Protein AF-A0A3A8HQJ5-F1 (afdb_monomer)

Secondary structure (DSSP, 8-state):
--PPPP--------HHHHHHHHHHHHHHHHHHHHHHHHHHHHHHHHHHHHHHS-TT-SEEEE-----HHHHHHHHHHHHHH-HHHHHHHHHHHT--TT--HHHHHHHHHHHHHHHHHHHTTSHHHHHHHHHHHHHHHHHHHTT-EEEEESB--SHHHHHHHHTT----HHHHB-TT--TTSEEE-SSTT-S-SSS-EESS--HHHHHHHHHHHHHH-TT--HHHHHHHHHHHTEETTTTEE----HHHHHHHHHHHHHHHHHHHHHTT--

Sequence (270 aa):
SEAPRERTATDGKSPNAAKEAAESRAKLRVALLNRLHRGLSEVVMKLTNFLANPGRAGVVTLPIVLSESSVAYEWWKSANAVPEDRQYLAMALGESPVVDDATMLQALRAEVREAFKEFQRTPPGIEVRKQYDEVLQKYDAARIQPVISGHDSGPLVEECARLGLTCERDFTRSLLMSPWMLAISQSPDEGSATQVMVAGLTLAQLGSLVGHLRRLNPMLSNAQVRSLLLRASTDMKLALRKALGQQEVEQVQELARQLLRLRAVEHLVV

Solvent-accessible surface area (backbone atoms only — not comparable to full-atom values): 14675 Å² total; per-residue (Å²): 140,85,79,85,79,82,79,79,83,74,86,76,78,52,73,64,59,58,50,53,28,51,53,37,28,50,51,50,45,52,52,48,39,52,49,52,46,50,55,52,48,51,51,39,50,54,55,51,58,42,66,75,66,54,80,91,52,49,46,45,73,42,93,70,58,53,20,49,38,63,55,46,35,61,57,51,55,47,30,76,73,33,73,67,48,30,36,52,49,22,35,27,67,71,46,57,75,82,58,54,69,53,62,50,50,51,48,48,51,53,54,45,49,52,33,55,62,46,31,67,72,34,70,71,35,43,52,52,49,50,53,38,53,55,50,44,50,51,31,48,75,67,46,27,37,45,30,29,46,37,51,58,84,52,72,46,59,57,47,30,56,75,58,75,42,87,83,55,70,72,40,26,32,25,71,76,70,47,63,76,37,40,25,26,31,96,45,34,82,46,60,47,98,59,36,39,38,41,12,70,44,53,61,66,54,50,39,49,48,56,43,49,40,40,72,63,20,74,83,64,48,52,70,54,52,48,50,50,52,48,51,52,26,32,40,81,88,76,75,40,56,34,54,38,49,72,67,40,52,51,49,49,49,50,52,38,41,52,54,43,53,52,54,54,48,58,68,71,78,111

pLDDT: mean 88.82, std 12.86, range [35.28, 98.0]

Foldseek 3Di:
DDDDDDDDPDDDPDPVLVVVLQVLLVVVLVVLLVVLLVLLLVVLVVLVVCLVPVDPALEDEDADFDFLLVSLCVLLVVLVVDLVSVQSQCSNLVHDSPDDPLVSSVSSSVSSVVSVVVSCVDPSSVVSVVSLVVSLVSCLVVNYAYEYAQFDPDDSVVVCVVSVHDDDRRRGGGPSQFLSHEHEDCDQQDDDPSRHYAYPDDSVRLRVLSVLLCVLAVPDGSNNVSVLRNVLQADPVVRGGHHDDPVSSVVSSVVSNVVRVVVVVVVVVD

Organism: NCBI:txid2316733

Radius of gyration: 24.83 Å; Cα contacts (8 Å, |Δi|>4): 354; chains: 1; bounding box: 54×30×108 Å

Structure (mmCIF, N/CA/C/O backbone):
data_AF-A0A3A8HQJ5-F1
#
_entry.id   AF-A0A3A8HQJ5-F1
#
loop_
_atom_site.group_PDB
_atom_site.id
_atom_site.type_symbol
_atom_site.label_atom_id
_atom_site.label_alt_id
_atom_site.label_comp_id
_atom_site.label_asym_id
_atom_site.label_entity_id
_atom_site.label_seq_id
_atom_site.pdbx_PDB_ins_code
_atom_site.Cartn_x
_atom_site.Cartn_y
_atom_site.Cartn_z
_atom_site.occupancy
_atom_site.B_iso_or_equiv
_atom_site.auth_seq_id
_atom_site.auth_comp_id
_atom_site.auth_asym_id
_atom_site.auth_atom_id
_atom_site.pdbx_PDB_model_num
ATOM 1 N N . SER A 1 1 ? 20.554 -17.182 -70.988 1.00 46.34 1 SER A N 1
ATOM 2 C CA . SER A 1 1 ? 20.558 -17.625 -69.587 1.00 46.34 1 SER A CA 1
ATOM 3 C C . SER A 1 1 ? 21.407 -16.676 -68.783 1.00 46.34 1 SER A C 1
ATOM 5 O O . SER A 1 1 ? 22.588 -16.631 -69.066 1.00 46.34 1 SER A O 1
ATOM 7 N N . GLU A 1 2 ? 20.802 -15.901 -67.882 1.00 36.38 2 GLU A N 1
ATOM 8 C CA . GLU A 1 2 ? 21.361 -15.466 -66.586 1.00 36.38 2 GLU A CA 1
ATOM 9 C C . GLU A 1 2 ? 20.407 -14.433 -65.975 1.00 36.38 2 GLU A C 1
ATOM 11 O O . GLU A 1 2 ? 20.312 -13.296 -66.425 1.00 36.38 2 GLU A O 1
ATOM 16 N N . ALA A 1 3 ? 19.640 -14.873 -64.977 1.00 35.28 3 ALA A N 1
ATOM 17 C CA . ALA A 1 3 ? 18.886 -13.997 -64.092 1.00 35.28 3 ALA A CA 1
ATOM 18 C C . ALA A 1 3 ? 19.790 -13.643 -62.897 1.00 35.28 3 ALA A C 1
ATOM 20 O O . ALA A 1 3 ? 20.397 -14.558 -62.325 1.00 35.28 3 ALA A O 1
ATOM 21 N N . PRO A 1 4 ? 19.890 -12.370 -62.476 1.00 45.53 4 PRO A N 1
ATOM 22 C CA . PRO A 1 4 ? 20.575 -12.037 -61.243 1.00 45.53 4 PRO A CA 1
ATOM 23 C C . PRO A 1 4 ? 19.692 -12.457 -60.066 1.00 45.53 4 PRO A C 1
ATOM 25 O O . PRO A 1 4 ? 18.564 -11.999 -59.912 1.00 45.53 4 PRO A O 1
ATOM 28 N N . ARG A 1 5 ? 20.229 -13.369 -59.253 1.00 40.41 5 ARG A N 1
ATOM 29 C CA . ARG A 1 5 ? 19.648 -13.828 -57.990 1.00 40.41 5 ARG A CA 1
ATOM 30 C C . ARG A 1 5 ? 19.392 -12.643 -57.058 1.00 40.41 5 ARG A C 1
ATOM 32 O O . ARG A 1 5 ? 20.332 -11.963 -56.647 1.00 40.41 5 ARG A O 1
ATOM 39 N N . GLU A 1 6 ? 18.134 -12.472 -56.674 1.00 41.47 6 GLU A N 1
ATOM 40 C CA . GLU A 1 6 ? 17.727 -11.713 -55.496 1.00 41.47 6 GLU A CA 1
ATOM 41 C C . GLU A 1 6 ? 18.465 -12.256 -54.264 1.00 41.47 6 GLU A C 1
ATOM 43 O O . GLU A 1 6 ? 18.326 -13.420 -53.883 1.00 41.47 6 GLU A O 1
ATOM 48 N N . ARG A 1 7 ? 19.292 -11.412 -53.641 1.00 40.22 7 ARG A N 1
ATOM 49 C CA . ARG A 1 7 ? 19.773 -11.638 -52.278 1.00 40.22 7 ARG A CA 1
ATOM 50 C C . ARG A 1 7 ? 18.695 -11.129 -51.331 1.00 40.22 7 ARG A C 1
ATOM 52 O O . ARG A 1 7 ? 18.632 -9.938 -51.046 1.00 40.22 7 ARG A O 1
ATOM 59 N N . THR A 1 8 ? 17.865 -12.035 -50.833 1.00 38.84 8 THR A N 1
ATOM 60 C CA . THR A 1 8 ? 17.060 -11.804 -49.633 1.00 38.84 8 THR A CA 1
ATOM 61 C C . THR A 1 8 ? 18.003 -11.587 -48.451 1.00 38.84 8 THR A C 1
ATOM 63 O O . THR A 1 8 ? 18.647 -12.526 -47.980 1.00 38.84 8 THR A O 1
ATOM 66 N N . ALA A 1 9 ? 18.117 -10.340 -47.997 1.00 39.72 9 ALA A N 1
ATOM 67 C CA . ALA A 1 9 ? 18.718 -10.001 -46.717 1.00 39.72 9 ALA A CA 1
ATOM 68 C C . ALA A 1 9 ? 17.776 -10.488 -45.609 1.00 39.72 9 ALA A C 1
ATOM 70 O O . ALA A 1 9 ? 16.822 -9.812 -45.241 1.00 39.72 9 ALA A O 1
ATOM 71 N N . THR A 1 10 ? 18.002 -11.704 -45.123 1.00 41.31 10 THR A N 1
ATOM 72 C CA . THR A 1 10 ? 17.410 -12.168 -43.870 1.00 41.31 10 THR A CA 1
ATOM 73 C C . THR A 1 10 ? 18.107 -11.458 -42.715 1.00 41.31 10 THR A C 1
ATOM 75 O O . THR A 1 10 ? 19.324 -11.586 -42.565 1.00 41.31 10 THR A O 1
ATOM 78 N N . ASP A 1 11 ? 17.324 -10.723 -41.927 1.00 45.12 11 ASP A N 1
ATOM 79 C CA . ASP A 1 11 ? 17.690 -10.058 -40.677 1.00 45.12 11 ASP A CA 1
ATOM 80 C C . ASP A 1 11 ? 18.525 -10.957 -39.755 1.00 45.12 11 ASP A C 1
ATOM 82 O O . ASP A 1 11 ? 18.021 -11.802 -39.014 1.00 45.12 11 ASP A O 1
ATOM 86 N N . GLY A 1 12 ? 19.840 -10.757 -39.786 1.00 42.69 12 GLY A N 1
ATOM 87 C CA . GLY A 1 12 ? 20.785 -11.389 -38.878 1.00 42.69 12 GLY A CA 1
ATOM 88 C C . GLY A 1 12 ? 20.894 -10.609 -37.573 1.00 42.69 12 GLY A C 1
ATOM 89 O O . GLY A 1 12 ? 21.877 -9.901 -37.365 1.00 42.69 12 GLY A O 1
ATOM 90 N N . LYS A 1 13 ? 19.933 -10.758 -36.651 1.00 49.16 13 LYS A N 1
ATOM 91 C CA . LYS A 1 13 ? 20.219 -10.468 -35.236 1.00 49.16 13 LYS A CA 1
ATOM 92 C C . LYS A 1 13 ? 21.215 -11.522 -34.746 1.00 49.16 13 LYS A C 1
ATOM 94 O O . LYS A 1 13 ? 20.869 -12.689 -34.594 1.00 49.16 13 LYS A O 1
ATOM 99 N N . SER A 1 14 ? 22.471 -11.112 -34.564 1.00 56.84 14 SER A N 1
ATOM 100 C CA . SER A 1 14 ? 23.560 -11.973 -34.091 1.00 56.84 14 SER A CA 1
ATOM 101 C C . SER A 1 14 ? 23.161 -12.722 -32.804 1.00 56.84 14 SER A C 1
ATOM 103 O O . SER A 1 14 ? 22.649 -12.084 -31.878 1.00 56.84 14 SER A O 1
ATOM 105 N N . PRO A 1 15 ? 23.437 -14.037 -32.682 1.00 63.66 15 PRO A N 1
ATOM 106 C CA . PRO A 1 15 ? 23.171 -14.812 -31.464 1.00 63.66 15 PRO A CA 1
ATOM 107 C C . PRO A 1 15 ? 23.874 -14.241 -30.219 1.00 63.66 15 PRO A C 1
ATOM 109 O O . PRO A 1 15 ? 23.443 -14.503 -29.097 1.00 63.66 15 PRO A O 1
ATOM 112 N N . ASN A 1 16 ? 24.910 -13.414 -30.403 1.00 74.31 16 ASN A N 1
ATOM 113 C CA . ASN A 1 16 ? 25.604 -12.741 -29.311 1.00 74.31 16 ASN A CA 1
ATOM 114 C C . ASN A 1 16 ? 24.763 -11.612 -28.683 1.00 74.31 16 ASN A C 1
ATOM 116 O O . ASN A 1 16 ? 24.693 -11.510 -27.465 1.00 74.31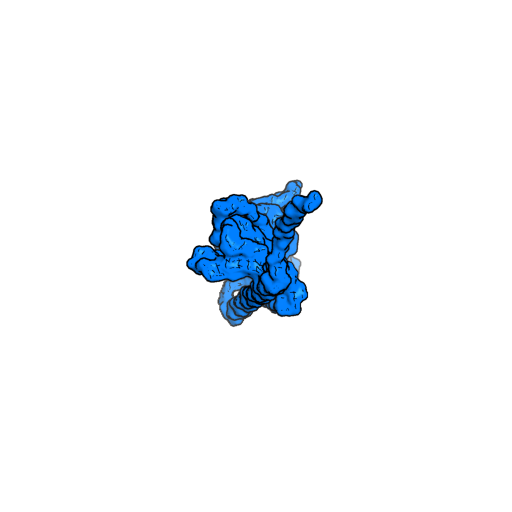 16 ASN A O 1
ATOM 120 N N . ALA A 1 17 ? 24.034 -10.838 -29.495 1.00 74.06 17 ALA A N 1
ATOM 121 C CA . ALA A 1 17 ? 23.182 -9.747 -2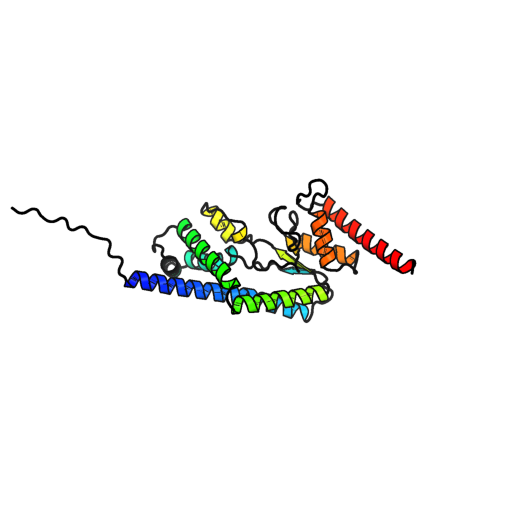9.008 1.00 74.06 17 ALA A CA 1
ATOM 122 C C . ALA A 1 17 ? 21.963 -10.269 -28.226 1.00 74.06 17 ALA A C 1
ATOM 124 O O . ALA A 1 17 ? 21.562 -9.694 -27.217 1.00 74.06 17 ALA A O 1
ATOM 125 N N . ALA A 1 18 ? 21.391 -11.399 -28.658 1.00 78.94 18 ALA A N 1
ATOM 126 C CA . ALA A 1 18 ? 20.305 -12.056 -27.929 1.00 78.94 18 ALA A CA 1
ATOM 127 C C . ALA A 1 18 ? 20.766 -12.569 -26.553 1.00 78.94 18 ALA A C 1
ATOM 129 O O . ALA A 1 18 ? 20.036 -12.456 -25.567 1.00 78.94 18 ALA A O 1
ATOM 130 N N . LYS A 1 19 ? 21.994 -13.096 -26.476 1.00 83.06 19 LYS A N 1
ATOM 131 C CA . LYS A 1 19 ? 22.605 -13.546 -25.223 1.00 83.06 19 LYS A CA 1
ATOM 132 C C . LYS A 1 19 ? 22.897 -12.375 -24.279 1.00 83.06 19 LYS A C 1
ATOM 134 O O . LYS A 1 19 ? 22.534 -12.441 -23.110 1.00 83.06 19 LYS A O 1
ATOM 139 N N . GLU A 1 20 ? 23.472 -11.288 -24.787 1.00 83.81 20 GLU A N 1
ATOM 140 C CA . GLU A 1 20 ? 23.757 -10.071 -24.011 1.00 83.81 20 GLU A CA 1
ATOM 141 C C . GLU A 1 20 ? 22.481 -9.419 -23.453 1.00 83.81 20 GLU A C 1
ATOM 143 O O . GLU A 1 20 ? 22.450 -9.001 -22.291 1.00 83.81 20 GLU A O 1
ATOM 148 N N . ALA A 1 21 ? 21.396 -9.391 -24.234 1.00 82.62 21 ALA A N 1
ATOM 149 C CA . ALA A 1 21 ? 20.093 -8.912 -23.774 1.00 82.62 21 ALA A CA 1
ATOM 150 C C . ALA A 1 21 ? 19.516 -9.809 -22.666 1.00 82.62 21 ALA A C 1
ATOM 152 O O . ALA A 1 21 ? 19.038 -9.308 -21.648 1.00 82.62 21 ALA A O 1
ATOM 153 N N . ALA A 1 22 ? 19.613 -11.135 -22.813 1.00 87.56 22 ALA A N 1
ATOM 154 C CA . ALA A 1 22 ? 19.167 -12.080 -21.790 1.00 87.56 22 ALA A CA 1
ATOM 155 C C . ALA A 1 22 ? 19.967 -11.945 -20.481 1.00 87.56 22 ALA A C 1
ATOM 157 O O . ALA A 1 22 ? 19.385 -11.938 -19.396 1.00 87.56 22 ALA A O 1
ATOM 158 N N . GLU A 1 23 ? 21.288 -11.780 -20.569 1.00 89.94 23 GLU A N 1
ATOM 159 C CA . GLU A 1 23 ? 22.147 -11.530 -19.407 1.00 89.94 23 GLU A CA 1
ATOM 160 C C . GLU A 1 23 ? 21.817 -10.192 -18.731 1.00 89.94 23 GLU A C 1
ATOM 162 O O . GLU A 1 23 ? 21.759 -10.110 -17.502 1.00 89.94 23 GLU A O 1
ATOM 167 N N . SER A 1 24 ? 21.553 -9.147 -19.516 1.00 90.25 24 SER A N 1
ATOM 168 C CA . SER A 1 24 ? 21.160 -7.826 -19.005 1.00 90.25 24 SER A CA 1
ATOM 169 C C . SER A 1 24 ? 19.802 -7.868 -18.309 1.00 90.25 24 SER A C 1
ATOM 171 O O . SER A 1 24 ? 19.654 -7.329 -17.210 1.00 90.25 24 SER A O 1
ATOM 173 N N . ARG A 1 25 ? 18.836 -8.597 -18.878 1.00 91.88 25 ARG A N 1
ATOM 174 C CA . ARG A 1 25 ? 17.537 -8.845 -18.245 1.00 91.88 25 ARG A CA 1
ATOM 175 C C . ARG A 1 25 ? 17.683 -9.610 -16.935 1.00 91.88 25 ARG A C 1
ATOM 177 O O . ARG A 1 25 ? 17.080 -9.231 -15.937 1.00 91.88 25 ARG A O 1
ATOM 184 N N . ALA A 1 26 ? 18.528 -10.641 -16.900 1.00 93.75 26 ALA A N 1
ATOM 185 C CA . ALA A 1 26 ? 18.799 -11.395 -15.678 1.00 93.75 26 ALA A CA 1
ATOM 186 C C . ALA A 1 26 ? 19.424 -10.509 -14.584 1.00 93.75 26 ALA A C 1
ATOM 188 O O . ALA A 1 26 ? 19.025 -10.587 -13.422 1.00 93.75 26 ALA A O 1
ATOM 189 N N . LYS A 1 27 ? 20.352 -9.612 -14.944 1.00 94.88 27 LYS A N 1
ATOM 190 C CA . LYS A 1 27 ? 20.923 -8.626 -14.009 1.00 94.88 27 LYS A CA 1
ATOM 191 C C . LYS A 1 27 ? 19.862 -7.663 -13.478 1.00 94.88 27 LYS A C 1
ATOM 193 O O . LYS A 1 27 ? 19.819 -7.425 -12.270 1.00 94.88 27 LYS A O 1
ATOM 198 N N . LEU A 1 28 ? 18.991 -7.142 -14.348 1.00 95.50 28 LEU A N 1
ATOM 199 C CA . LEU A 1 28 ? 17.862 -6.300 -13.946 1.00 95.50 28 LEU A CA 1
ATOM 200 C C . LEU A 1 28 ? 16.932 -7.052 -12.986 1.00 95.50 28 LEU A C 1
ATOM 202 O O . LEU A 1 28 ? 16.604 -6.529 -11.921 1.00 95.50 28 LEU A O 1
ATOM 206 N N . ARG A 1 29 ? 16.585 -8.303 -13.302 1.00 96.06 29 ARG A N 1
ATOM 207 C CA . ARG A 1 29 ? 15.754 -9.153 -12.445 1.00 96.06 29 ARG A CA 1
ATOM 208 C C . ARG A 1 29 ? 16.362 -9.334 -11.058 1.00 96.06 29 ARG A C 1
ATOM 210 O O . ARG A 1 29 ? 15.690 -9.096 -10.058 1.00 96.06 29 ARG A O 1
ATOM 217 N N . VAL A 1 30 ? 17.644 -9.690 -10.978 1.00 96.50 30 VAL A N 1
ATOM 218 C CA . VAL A 1 30 ? 18.357 -9.836 -9.699 1.00 96.50 30 VAL A CA 1
ATOM 219 C C . VAL A 1 30 ? 18.379 -8.515 -8.922 1.00 96.50 30 VAL A C 1
ATOM 221 O O . VAL A 1 30 ? 18.154 -8.510 -7.710 1.00 96.50 30 VAL A O 1
ATOM 224 N N . ALA A 1 31 ? 18.599 -7.382 -9.594 1.00 97.00 31 ALA A N 1
ATOM 225 C CA . ALA A 1 31 ? 18.572 -6.066 -8.957 1.00 97.00 31 ALA A CA 1
ATOM 226 C C . ALA A 1 31 ? 17.188 -5.728 -8.372 1.00 97.00 31 ALA A C 1
ATOM 228 O O . ALA A 1 31 ? 17.109 -5.246 -7.238 1.00 97.00 31 ALA A O 1
ATOM 229 N N . LEU A 1 32 ? 16.110 -6.035 -9.101 1.00 97.50 32 LEU A N 1
ATOM 230 C CA . LEU A 1 32 ? 14.728 -5.867 -8.646 1.00 97.50 32 LEU A CA 1
ATOM 231 C C . LEU A 1 32 ? 14.436 -6.728 -7.410 1.00 97.50 32 LEU A C 1
ATOM 233 O O . LEU A 1 32 ? 13.973 -6.207 -6.395 1.00 97.50 32 LEU A O 1
ATOM 237 N N . LEU A 1 33 ? 14.784 -8.018 -7.442 1.00 97.69 33 LEU A N 1
ATOM 238 C CA . LEU A 1 33 ? 14.607 -8.927 -6.301 1.00 97.69 33 LEU A CA 1
ATOM 239 C C . LEU A 1 33 ? 15.384 -8.452 -5.064 1.00 97.69 33 LEU A C 1
ATOM 241 O O . LEU A 1 33 ? 14.840 -8.404 -3.959 1.00 97.69 33 LEU A O 1
ATOM 245 N N . ASN A 1 34 ? 16.635 -8.023 -5.246 1.00 97.19 34 ASN A N 1
ATOM 246 C CA . ASN A 1 34 ? 17.454 -7.478 -4.164 1.00 97.19 34 ASN A CA 1
ATOM 247 C C . ASN A 1 34 ? 16.886 -6.168 -3.606 1.00 97.19 34 ASN A C 1
ATOM 249 O O . ASN A 1 34 ? 16.987 -5.904 -2.406 1.00 97.19 34 ASN A O 1
ATOM 253 N N . ARG A 1 35 ? 16.294 -5.316 -4.450 1.00 96.56 35 ARG A N 1
ATOM 254 C CA . ARG A 1 35 ? 15.628 -4.085 -4.007 1.00 96.56 35 ARG A CA 1
ATOM 255 C C . ARG A 1 35 ? 14.364 -4.378 -3.202 1.00 96.56 35 ARG A C 1
ATOM 257 O O . ARG A 1 35 ? 14.147 -3.702 -2.194 1.00 96.56 35 ARG A O 1
ATOM 264 N N . LEU A 1 36 ? 13.576 -5.374 -3.608 1.00 96.88 36 LEU A N 1
ATOM 265 C CA . LEU A 1 36 ? 12.394 -5.836 -2.874 1.00 96.88 36 LEU A CA 1
ATOM 266 C C . LEU A 1 36 ? 12.768 -6.408 -1.511 1.00 96.88 36 LEU A C 1
ATOM 268 O O . LEU A 1 36 ? 12.196 -5.996 -0.501 1.00 96.88 36 LEU A O 1
ATOM 272 N N . HIS A 1 37 ? 13.779 -7.282 -1.474 1.00 97.19 37 HIS A N 1
ATOM 273 C CA . HIS A 1 37 ? 14.297 -7.835 -0.228 1.00 97.19 37 HIS A CA 1
ATOM 274 C C . HIS A 1 37 ? 14.754 -6.724 0.723 1.00 97.19 37 HIS A C 1
ATOM 276 O O . HIS A 1 37 ? 14.264 -6.646 1.845 1.00 97.19 37 HIS A O 1
ATOM 282 N N . ARG A 1 38 ? 15.619 -5.810 0.258 1.00 96.31 38 ARG A N 1
ATOM 283 C CA . ARG A 1 38 ? 16.078 -4.667 1.066 1.00 96.31 38 ARG A CA 1
ATOM 284 C C . ARG A 1 38 ? 14.920 -3.796 1.544 1.00 96.31 38 ARG A C 1
ATOM 286 O O . ARG A 1 38 ? 14.859 -3.477 2.724 1.00 96.31 38 ARG A O 1
ATOM 293 N N . GLY A 1 39 ? 13.977 -3.470 0.659 1.00 94.94 39 GLY A N 1
ATOM 294 C CA . GLY A 1 39 ? 12.819 -2.643 0.995 1.00 94.94 39 GLY A CA 1
ATOM 295 C C . GLY A 1 39 ? 11.968 -3.240 2.111 1.00 94.94 39 GLY A C 1
ATOM 296 O O . GLY A 1 39 ? 11.620 -2.540 3.059 1.00 94.94 39 GLY A O 1
ATOM 297 N N . LEU A 1 40 ? 11.666 -4.537 2.036 1.00 96.00 40 LEU A N 1
ATOM 298 C CA . LEU A 1 40 ? 10.889 -5.207 3.075 1.00 96.00 40 LEU A CA 1
ATOM 299 C C . LEU A 1 40 ? 11.703 -5.382 4.369 1.00 96.00 40 LEU A C 1
ATOM 301 O O . LEU A 1 40 ? 11.183 -5.087 5.443 1.00 96.00 40 LEU A O 1
ATOM 305 N N . SER A 1 41 ? 12.986 -5.747 4.282 1.00 96.88 41 SER A N 1
ATOM 306 C CA . SER A 1 41 ? 13.890 -5.852 5.439 1.00 96.88 41 SER A CA 1
ATOM 307 C C . SER A 1 41 ? 14.043 -4.522 6.186 1.00 96.88 41 SER A C 1
ATOM 309 O O . SER A 1 41 ? 14.024 -4.489 7.416 1.00 96.88 41 SER A O 1
ATOM 311 N N . GLU A 1 42 ? 14.130 -3.399 5.472 1.00 95.69 42 GLU A N 1
ATOM 312 C CA . GLU A 1 42 ? 14.164 -2.065 6.079 1.00 95.69 42 GLU A CA 1
ATOM 313 C C . GLU A 1 42 ? 12.873 -1.743 6.838 1.00 95.69 42 GLU A C 1
ATOM 315 O O . GLU A 1 42 ? 12.923 -1.156 7.922 1.00 95.69 42 GLU A O 1
ATOM 320 N N . VAL A 1 43 ? 11.713 -2.128 6.297 1.00 95.38 43 VAL A N 1
ATOM 321 C CA . VAL A 1 43 ? 10.427 -1.967 6.990 1.00 95.38 43 VAL A CA 1
ATOM 322 C C . VAL A 1 43 ? 10.385 -2.841 8.245 1.00 95.38 43 VAL A C 1
ATOM 324 O O . VAL A 1 43 ? 10.025 -2.336 9.308 1.00 95.38 43 VAL A O 1
ATOM 327 N N . VAL A 1 44 ? 10.808 -4.107 8.161 1.00 96.31 44 VAL A N 1
ATOM 328 C CA . VAL A 1 44 ? 10.922 -5.018 9.318 1.00 96.31 44 VAL A CA 1
ATOM 329 C C . VAL A 1 44 ? 11.792 -4.400 10.410 1.00 96.31 44 VAL A C 1
ATOM 331 O O . VAL A 1 44 ? 11.379 -4.336 11.570 1.00 96.31 44 VAL A O 1
ATOM 334 N N . MET A 1 45 ? 12.967 -3.887 10.044 1.00 96.12 45 MET A N 1
ATOM 335 C CA . MET A 1 45 ? 13.890 -3.240 10.973 1.00 96.12 45 MET A CA 1
ATOM 336 C C . MET A 1 45 ? 13.258 -2.004 11.626 1.00 96.12 45 MET A C 1
ATOM 338 O O . MET A 1 45 ? 13.268 -1.886 12.849 1.00 96.12 45 MET A O 1
ATOM 342 N N . LYS A 1 46 ? 12.659 -1.098 10.840 1.00 94.25 46 LYS A N 1
ATOM 343 C CA . LYS A 1 46 ? 12.000 0.114 11.364 1.00 94.25 46 LYS A CA 1
ATOM 344 C C . LYS A 1 46 ? 10.869 -0.230 12.334 1.00 94.25 46 LYS A C 1
ATOM 346 O O . LYS A 1 46 ? 10.776 0.373 13.402 1.00 94.25 46 LYS A O 1
ATOM 351 N N . LEU A 1 47 ? 10.042 -1.216 11.990 1.00 94.75 47 LEU A N 1
ATOM 352 C CA . LEU A 1 47 ? 8.943 -1.668 12.839 1.00 94.75 47 LEU A CA 1
ATOM 353 C C . LEU A 1 47 ? 9.436 -2.325 14.128 1.00 94.75 47 LEU A C 1
ATOM 355 O O . LEU A 1 47 ? 8.865 -2.074 15.189 1.00 94.75 47 LEU A O 1
ATOM 359 N N . THR A 1 48 ? 10.500 -3.122 14.049 1.00 95.94 48 THR A N 1
ATOM 360 C CA . THR A 1 48 ? 11.132 -3.755 15.214 1.00 95.94 48 THR A CA 1
ATOM 361 C C . THR A 1 48 ? 11.731 -2.708 16.149 1.00 95.94 48 THR A C 1
ATOM 363 O O . THR A 1 48 ? 11.481 -2.741 17.352 1.00 95.94 48 THR A O 1
ATOM 366 N N . ASN A 1 49 ? 12.452 -1.729 15.601 1.00 94.19 49 ASN A N 1
ATOM 367 C CA . ASN A 1 49 ? 13.068 -0.654 16.379 1.00 94.19 49 ASN A CA 1
ATOM 368 C C . ASN A 1 49 ? 12.021 0.214 17.084 1.00 94.19 49 ASN A C 1
ATOM 370 O O . ASN A 1 49 ? 12.213 0.588 18.238 1.00 94.19 49 ASN A O 1
ATOM 374 N N . PHE A 1 50 ? 10.891 0.498 16.429 1.00 93.31 50 PHE A N 1
ATOM 375 C CA . PHE A 1 50 ? 9.782 1.203 17.073 1.00 93.31 50 PHE A CA 1
ATOM 376 C C . PHE A 1 50 ? 9.211 0.413 18.262 1.00 93.31 50 PHE A C 1
ATOM 378 O O . PHE A 1 50 ? 8.957 0.996 19.314 1.00 93.31 50 PHE A O 1
ATOM 385 N N . LEU A 1 51 ? 9.056 -0.912 18.140 1.00 92.50 51 LEU A N 1
ATOM 386 C CA . LEU A 1 51 ? 8.559 -1.754 19.239 1.00 92.50 51 LEU A CA 1
ATOM 387 C C . LEU A 1 51 ? 9.501 -1.825 20.441 1.00 92.50 51 LEU A C 1
ATOM 389 O O . LEU A 1 51 ? 9.038 -2.148 21.532 1.00 92.50 51 LEU A O 1
ATOM 393 N N . ALA A 1 52 ? 10.790 -1.527 20.272 1.00 91.56 52 ALA A N 1
ATOM 394 C CA . ALA A 1 52 ? 11.707 -1.450 21.404 1.00 91.56 52 ALA A CA 1
ATOM 395 C C . ALA A 1 52 ? 11.336 -0.297 22.354 1.00 91.56 52 ALA A C 1
ATOM 397 O O . ALA A 1 52 ? 11.537 -0.419 23.557 1.00 91.56 52 ALA A O 1
ATOM 398 N N . ASN A 1 53 ? 10.770 0.799 21.829 1.00 89.06 53 ASN A N 1
ATOM 399 C CA . ASN A 1 53 ? 10.368 1.975 22.607 1.00 89.06 53 ASN A CA 1
ATOM 400 C C . ASN A 1 53 ? 9.093 2.634 22.033 1.00 89.06 53 ASN A C 1
ATOM 402 O O . ASN A 1 53 ? 9.155 3.746 21.504 1.00 89.06 53 ASN A O 1
ATOM 406 N N . PRO A 1 54 ? 7.913 1.997 22.156 1.00 85.19 54 PRO A N 1
ATOM 407 C CA . PRO A 1 54 ? 6.682 2.477 21.523 1.00 85.19 54 PRO A CA 1
ATOM 408 C C . PRO A 1 54 ? 6.020 3.650 22.272 1.00 85.19 54 PRO A C 1
ATOM 410 O O . PRO A 1 54 ? 5.044 4.235 21.796 1.00 85.19 54 PRO A O 1
ATOM 413 N N . GLY A 1 55 ? 6.502 3.988 23.473 1.00 84.94 55 GLY A N 1
ATOM 414 C CA . GLY A 1 55 ? 5.872 4.979 24.344 1.00 84.94 55 GLY A CA 1
ATOM 415 C C . GLY A 1 55 ? 4.430 4.593 24.700 1.00 84.94 55 GLY A C 1
ATOM 416 O O . GLY A 1 55 ? 4.145 3.446 25.030 1.00 84.94 55 GLY A O 1
ATOM 417 N N . ARG A 1 56 ? 3.502 5.558 24.631 1.00 79.88 56 ARG A N 1
ATOM 418 C CA . ARG A 1 56 ? 2.053 5.340 24.836 1.00 79.88 56 ARG A CA 1
ATOM 419 C C . ARG A 1 56 ? 1.275 5.235 23.516 1.00 79.88 56 ARG A C 1
ATOM 421 O O . ARG A 1 56 ? 0.089 5.563 23.467 1.00 79.88 56 ARG A O 1
ATOM 428 N N . ALA A 1 57 ? 1.937 4.849 22.426 1.00 80.00 57 ALA A N 1
ATOM 429 C CA . ALA A 1 57 ? 1.308 4.803 21.113 1.00 80.00 57 ALA A CA 1
ATOM 430 C C . ALA A 1 57 ? 0.299 3.649 21.022 1.00 80.00 57 ALA A C 1
ATOM 432 O O . ALA A 1 57 ? 0.667 2.487 21.099 1.00 80.00 57 ALA A O 1
ATOM 433 N N . GLY A 1 58 ? -0.982 3.961 20.806 1.00 86.38 58 GLY A N 1
ATOM 434 C CA . GLY A 1 58 ? -1.993 2.965 20.417 1.00 86.38 58 GLY A CA 1
ATOM 435 C C . GLY A 1 58 ? -2.098 2.771 18.898 1.00 86.38 58 GLY A C 1
ATOM 436 O O . GLY A 1 58 ? -2.776 1.871 18.403 1.00 86.38 58 GLY A O 1
ATOM 437 N N . VAL A 1 59 ? -1.449 3.632 18.124 1.00 92.81 59 VAL A N 1
ATOM 438 C CA . VAL A 1 59 ? -1.512 3.643 16.665 1.00 92.81 59 VAL A CA 1
ATOM 439 C C . VAL A 1 59 ? -0.161 4.075 16.123 1.00 92.81 59 VAL A C 1
ATOM 441 O O . VAL A 1 59 ? 0.496 4.927 16.719 1.00 92.81 59 VAL A O 1
ATOM 444 N N . VAL A 1 60 ? 0.239 3.496 14.997 1.00 93.31 60 VAL A N 1
ATOM 445 C CA . VAL A 1 60 ? 1.383 3.965 14.217 1.00 93.31 60 VAL A CA 1
ATOM 446 C C . VAL A 1 60 ? 0.943 4.126 12.770 1.00 93.31 60 VAL A C 1
ATOM 448 O O . VAL A 1 60 ? 0.328 3.226 12.202 1.00 93.31 60 VAL A O 1
ATOM 451 N N . THR A 1 61 ? 1.219 5.283 12.178 1.00 91.56 61 THR A N 1
ATOM 452 C CA . THR A 1 61 ? 0.986 5.522 10.754 1.00 91.56 61 THR A CA 1
ATOM 453 C C . THR A 1 61 ? 2.272 5.253 9.985 1.00 91.56 61 THR A C 1
ATOM 455 O O . THR A 1 61 ? 3.318 5.816 10.301 1.00 91.56 61 THR A O 1
ATOM 458 N N . LEU A 1 62 ? 2.209 4.392 8.972 1.00 87.00 62 LEU A N 1
ATOM 459 C CA . LEU A 1 62 ? 3.338 4.090 8.097 1.00 87.00 62 LEU A CA 1
ATOM 460 C C . LEU A 1 62 ? 3.072 4.751 6.741 1.00 87.00 62 LEU A C 1
ATOM 462 O O . LEU A 1 62 ? 2.248 4.252 5.976 1.00 87.00 62 LEU A O 1
ATOM 466 N N . PRO A 1 63 ? 3.756 5.863 6.420 1.00 78.25 63 PRO A N 1
ATOM 467 C CA . PRO A 1 63 ? 3.616 6.521 5.122 1.00 78.25 63 PRO A CA 1
ATOM 468 C C . PRO A 1 63 ? 4.365 5.778 4.002 1.00 78.25 63 PRO A C 1
ATOM 470 O O . PRO A 1 63 ? 4.446 6.269 2.884 1.00 78.25 63 PRO A O 1
ATOM 473 N N . ILE A 1 64 ? 4.963 4.621 4.304 1.00 75.94 64 ILE A N 1
ATOM 474 C CA . ILE A 1 64 ? 5.777 3.850 3.368 1.00 75.94 64 ILE A CA 1
ATOM 475 C C . ILE A 1 64 ? 4.868 2.927 2.562 1.00 75.94 64 ILE A C 1
ATOM 477 O O . ILE A 1 64 ? 4.076 2.173 3.129 1.00 75.94 64 ILE A O 1
ATOM 481 N N . VAL A 1 65 ? 5.050 2.942 1.245 1.00 80.44 65 VAL A N 1
ATOM 482 C CA . VAL A 1 65 ? 4.452 1.986 0.315 1.00 80.44 65 VAL A CA 1
ATOM 483 C C . VAL A 1 65 ? 5.579 1.249 -0.404 1.00 80.44 65 VAL A C 1
ATOM 485 O O . VAL A 1 65 ? 6.535 1.871 -0.856 1.00 80.44 65 VAL A O 1
ATOM 488 N N . LEU A 1 66 ? 5.473 -0.078 -0.493 1.00 92.50 66 LEU A N 1
ATOM 489 C CA . LEU A 1 66 ? 6.341 -0.908 -1.330 1.00 92.50 66 LEU A CA 1
ATOM 490 C C . LEU A 1 66 ? 5.465 -1.516 -2.424 1.00 92.50 66 LEU A C 1
ATOM 492 O O . LEU A 1 66 ? 4.785 -2.501 -2.179 1.00 92.50 66 LEU A O 1
ATOM 496 N N . SER A 1 67 ? 5.426 -0.893 -3.593 1.00 95.31 67 SER A N 1
ATOM 497 C CA . SER A 1 67 ? 4.527 -1.222 -4.715 1.00 95.31 67 SER A CA 1
ATOM 498 C C . SER A 1 67 ? 5.297 -1.317 -6.031 1.00 95.31 67 SER A C 1
ATOM 500 O O . SER A 1 67 ? 6.416 -0.795 -6.120 1.00 95.31 67 SER A O 1
ATOM 502 N N . GLU A 1 68 ? 4.706 -1.945 -7.053 1.00 96.38 68 GLU A N 1
ATOM 503 C CA . GLU A 1 68 ? 5.312 -2.007 -8.391 1.00 96.38 68 GLU A CA 1
ATOM 504 C C . GLU A 1 68 ? 5.613 -0.596 -8.914 1.00 96.38 68 GLU A C 1
ATOM 506 O O . GLU A 1 68 ? 6.701 -0.373 -9.442 1.00 96.38 68 GLU A O 1
ATOM 511 N N . SER A 1 69 ? 4.721 0.376 -8.687 1.00 95.62 69 SER A N 1
ATOM 512 C CA . SER A 1 69 ? 4.918 1.764 -9.112 1.00 95.62 69 SER A CA 1
ATOM 513 C C . SER A 1 69 ? 6.100 2.436 -8.421 1.00 95.62 69 SER A C 1
ATOM 515 O O . SER A 1 69 ? 6.948 3.028 -9.088 1.00 95.62 69 SER A O 1
ATOM 517 N N . SER A 1 70 ? 6.211 2.302 -7.098 1.00 94.38 70 SER A N 1
ATOM 518 C CA . SER A 1 70 ? 7.328 2.887 -6.346 1.00 94.38 70 SER A CA 1
ATOM 519 C C . SER A 1 70 ? 8.681 2.298 -6.757 1.00 94.38 70 SER A C 1
ATOM 521 O O . SER A 1 70 ? 9.659 3.031 -6.867 1.00 94.38 70 SER A O 1
ATOM 523 N N . VAL A 1 71 ? 8.730 0.988 -7.032 1.00 95.44 71 VAL A N 1
ATOM 524 C CA . VAL A 1 71 ? 9.947 0.295 -7.468 1.00 95.44 71 VAL A CA 1
ATOM 525 C C . VAL A 1 71 ? 10.275 0.701 -8.897 1.00 95.44 71 VAL A C 1
ATOM 527 O O . VAL A 1 71 ? 11.369 1.189 -9.132 1.00 95.44 71 VAL A O 1
ATOM 530 N N . ALA A 1 72 ? 9.330 0.603 -9.836 1.00 96.31 72 ALA A N 1
ATOM 531 C CA . ALA A 1 72 ? 9.535 1.006 -11.226 1.00 96.31 72 ALA A CA 1
ATOM 532 C C . ALA A 1 72 ? 10.023 2.462 -11.354 1.00 96.31 72 ALA A C 1
ATOM 534 O O . ALA A 1 72 ? 10.859 2.751 -12.210 1.00 96.31 72 ALA A O 1
ATOM 535 N N . TYR A 1 73 ? 9.578 3.363 -10.470 1.00 95.75 73 TYR A N 1
ATOM 536 C CA . TYR A 1 73 ? 10.007 4.760 -10.484 1.00 95.75 73 TYR A CA 1
ATOM 537 C C . TYR A 1 73 ? 11.514 4.927 -10.281 1.00 95.75 73 TYR A C 1
ATOM 539 O O . TYR A 1 73 ? 12.108 5.819 -10.878 1.00 95.75 73 TYR A O 1
ATOM 547 N N . GLU A 1 74 ? 12.152 4.076 -9.476 1.00 94.12 74 GLU A N 1
ATOM 548 C CA . GLU A 1 74 ? 13.590 4.178 -9.203 1.00 94.12 74 GLU A CA 1
ATOM 549 C C . GLU A 1 74 ? 14.424 3.965 -10.472 1.00 94.12 74 GLU A C 1
ATOM 551 O O . GLU A 1 74 ? 15.348 4.734 -10.736 1.00 94.12 74 GLU A O 1
ATOM 556 N N . TRP A 1 75 ? 14.055 2.978 -11.295 1.00 95.31 75 TRP A N 1
ATOM 557 C CA . TRP A 1 75 ? 14.709 2.728 -12.583 1.00 95.31 75 TRP A CA 1
ATOM 558 C C . TRP A 1 75 ? 14.303 3.763 -13.627 1.00 95.31 75 TRP A C 1
ATOM 560 O O . TRP A 1 75 ? 15.161 4.274 -14.345 1.00 95.31 75 TRP A O 1
ATOM 570 N N . TRP A 1 76 ? 13.014 4.112 -13.680 1.00 96.06 76 TRP A N 1
ATOM 571 C CA . TRP A 1 76 ? 12.494 5.098 -14.626 1.00 96.06 76 TRP A CA 1
ATOM 572 C C . TRP A 1 76 ? 13.157 6.466 -14.456 1.00 96.06 76 TRP A C 1
ATOM 574 O O . TRP A 1 76 ? 13.594 7.084 -15.424 1.00 96.06 76 TRP A O 1
ATOM 584 N N . LYS A 1 77 ? 13.297 6.923 -13.208 1.00 95.31 77 LYS A N 1
ATOM 585 C CA . LYS A 1 77 ? 13.924 8.203 -12.882 1.00 95.31 77 LYS A CA 1
ATOM 586 C C . LYS A 1 77 ? 15.382 8.259 -13.345 1.00 95.31 77 LYS A C 1
ATOM 588 O O . LYS A 1 77 ? 15.793 9.291 -13.866 1.00 95.31 77 LYS A O 1
ATOM 593 N N . SER A 1 78 ? 16.150 7.181 -13.155 1.00 92.25 78 SER A N 1
ATOM 594 C CA . SER A 1 78 ? 17.547 7.117 -13.619 1.00 92.25 78 SER A CA 1
ATOM 595 C C . SER A 1 78 ? 17.617 7.171 -15.143 1.00 92.25 78 SER A C 1
ATOM 597 O O . SER A 1 78 ? 18.303 8.021 -15.705 1.00 92.25 78 SER A O 1
ATOM 599 N N . ALA A 1 79 ? 16.814 6.337 -15.811 1.00 92.88 79 ALA A N 1
ATOM 600 C CA . ALA A 1 79 ? 16.769 6.252 -17.268 1.00 92.88 79 ALA A CA 1
ATOM 601 C C . ALA A 1 79 ? 16.321 7.561 -17.941 1.00 92.88 79 ALA A C 1
ATOM 603 O O . ALA A 1 79 ? 16.775 7.874 -19.036 1.00 92.88 79 ALA A O 1
ATOM 604 N N . ASN A 1 80 ? 15.467 8.357 -17.296 1.00 90.69 80 ASN A N 1
ATOM 605 C CA . ASN A 1 80 ? 15.077 9.667 -17.823 1.00 90.69 80 ASN A CA 1
ATOM 606 C C . ASN A 1 80 ? 16.116 10.768 -17.583 1.00 90.69 80 ASN A C 1
ATOM 608 O O . ASN A 1 80 ? 16.061 11.804 -18.242 1.00 90.69 80 ASN A O 1
ATOM 612 N N . ALA A 1 81 ? 17.039 10.576 -16.641 1.00 91.94 81 ALA A N 1
ATOM 613 C CA . ALA A 1 81 ? 18.058 11.566 -16.312 1.00 91.94 81 ALA A CA 1
ATOM 614 C C . ALA A 1 81 ? 19.373 11.343 -17.074 1.00 91.94 81 ALA A C 1
ATOM 616 O O . ALA A 1 81 ? 20.075 12.311 -17.363 1.00 91.94 81 ALA A O 1
ATOM 617 N N . VAL A 1 82 ? 19.713 10.087 -17.381 1.00 94.00 82 VAL A N 1
ATOM 618 C CA . VAL A 1 82 ? 21.024 9.694 -17.915 1.00 94.00 82 VAL A CA 1
ATOM 619 C C . VAL A 1 82 ? 20.851 8.875 -19.206 1.00 94.00 82 VAL A C 1
ATOM 621 O O . VAL A 1 82 ? 20.246 7.800 -19.164 1.00 94.00 82 VAL A O 1
ATOM 624 N N . PRO A 1 83 ? 21.382 9.334 -20.360 1.00 92.38 83 PRO A N 1
ATOM 625 C CA . PRO A 1 83 ? 21.266 8.617 -21.634 1.00 92.38 83 PRO A CA 1
ATOM 626 C C . PRO A 1 83 ? 21.817 7.186 -21.602 1.00 92.38 83 PRO A C 1
ATOM 628 O O . PRO A 1 83 ? 21.221 6.281 -22.184 1.00 92.38 83 PRO A O 1
ATOM 631 N N . GLU A 1 84 ? 22.931 6.963 -20.908 1.00 92.75 8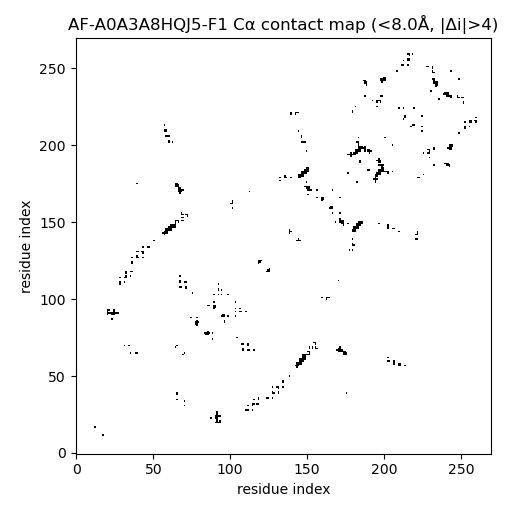4 GLU A N 1
ATOM 632 C CA . GLU A 1 84 ? 23.556 5.647 -20.765 1.00 92.75 84 GLU A CA 1
ATOM 633 C C . GLU A 1 84 ? 22.659 4.681 -19.976 1.00 92.75 84 GLU A C 1
ATOM 635 O O . GLU A 1 84 ? 22.479 3.532 -20.385 1.00 92.75 84 GLU A O 1
ATOM 640 N N . ASP A 1 85 ? 22.023 5.157 -18.899 1.00 93.25 85 ASP A N 1
ATOM 641 C CA . ASP A 1 85 ? 21.066 4.368 -18.113 1.00 93.25 85 ASP A CA 1
ATOM 642 C C . ASP A 1 85 ? 19.821 4.031 -18.935 1.00 93.25 85 ASP A C 1
ATOM 644 O O . ASP A 1 85 ? 19.292 2.922 -18.828 1.00 93.25 85 ASP A O 1
ATOM 648 N N . ARG A 1 86 ? 19.368 4.957 -19.794 1.00 94.31 86 ARG A N 1
ATOM 649 C CA . ARG A 1 86 ? 18.273 4.696 -20.736 1.00 94.31 86 ARG A CA 1
ATOM 650 C C . ARG A 1 86 ? 18.618 3.557 -21.683 1.00 94.31 86 ARG A C 1
ATOM 652 O O . ARG A 1 86 ? 17.821 2.637 -21.847 1.00 94.31 86 ARG A O 1
ATOM 659 N N . GLN A 1 87 ? 19.795 3.616 -22.303 1.00 92.75 87 GLN A N 1
ATOM 660 C CA . GLN A 1 87 ? 20.244 2.592 -23.246 1.00 92.75 87 GLN A CA 1
ATOM 661 C C . GLN A 1 87 ? 20.396 1.235 -22.560 1.00 92.75 87 GLN A C 1
ATOM 663 O O . GLN A 1 87 ? 19.929 0.224 -23.087 1.00 92.75 87 GLN A O 1
ATOM 668 N N . TYR A 1 88 ? 20.998 1.217 -21.368 1.00 91.69 88 TYR A N 1
ATOM 669 C CA . TYR A 1 88 ? 21.120 0.008 -20.562 1.00 91.69 88 TYR A CA 1
ATOM 670 C C . TYR A 1 88 ? 19.747 -0.581 -20.226 1.00 91.69 88 TYR A C 1
ATOM 672 O O . TYR A 1 88 ? 19.532 -1.781 -20.401 1.00 91.69 88 TYR A O 1
ATOM 680 N N . LEU A 1 89 ? 18.807 0.257 -19.778 1.00 94.94 89 LEU A N 1
ATOM 681 C CA . LEU A 1 89 ? 17.464 -0.183 -19.431 1.00 94.94 89 LEU A CA 1
ATOM 682 C C . LEU A 1 89 ? 16.718 -0.726 -20.655 1.00 94.94 89 LEU A C 1
ATOM 684 O O . LEU A 1 89 ? 16.160 -1.816 -20.575 1.00 94.94 89 LEU A O 1
ATOM 688 N N . ALA A 1 90 ? 16.754 -0.024 -21.790 1.00 94.62 90 ALA A N 1
ATOM 689 C CA . ALA A 1 90 ? 16.143 -0.487 -23.034 1.00 94.62 90 ALA A CA 1
ATOM 690 C C . ALA A 1 90 ? 16.694 -1.862 -23.443 1.00 94.62 90 ALA A C 1
ATOM 692 O O . ALA A 1 90 ? 15.926 -2.802 -23.644 1.00 94.62 90 ALA A O 1
ATOM 693 N N . MET A 1 91 ? 18.020 -2.028 -23.445 1.00 92.75 91 MET A N 1
ATOM 694 C CA . MET A 1 91 ? 18.662 -3.309 -23.752 1.00 92.75 91 MET A CA 1
ATOM 695 C C . MET A 1 91 ? 18.259 -4.419 -22.769 1.00 92.75 91 MET A C 1
ATOM 697 O O . MET A 1 91 ? 17.959 -5.534 -23.195 1.00 92.75 91 MET A O 1
ATOM 701 N N . ALA A 1 92 ? 18.212 -4.126 -21.465 1.00 93.94 92 ALA A N 1
ATOM 702 C CA . ALA A 1 92 ? 17.800 -5.086 -20.440 1.00 93.94 92 ALA A CA 1
ATOM 703 C C . ALA A 1 92 ? 16.327 -5.505 -20.572 1.00 93.94 92 ALA A C 1
ATOM 705 O O . ALA A 1 92 ? 15.974 -6.632 -20.230 1.00 93.94 92 ALA A O 1
ATOM 706 N N . LEU A 1 93 ? 15.470 -4.622 -21.084 1.00 94.44 93 LEU A N 1
ATOM 707 C CA . LEU A 1 93 ? 14.060 -4.912 -21.348 1.00 94.44 93 LEU A CA 1
ATOM 708 C C . LEU A 1 93 ? 13.840 -5.633 -22.690 1.00 94.44 93 LEU A C 1
ATOM 710 O O . LEU A 1 93 ? 12.764 -6.193 -22.909 1.00 94.44 93 LEU A O 1
ATOM 714 N N . GLY A 1 94 ? 14.869 -5.699 -23.542 1.00 92.06 94 GLY A N 1
ATOM 715 C CA . GLY A 1 94 ? 14.789 -6.242 -24.900 1.00 92.06 94 GLY A CA 1
ATOM 716 C C . GLY A 1 94 ? 14.254 -5.241 -25.928 1.00 92.06 94 GLY A C 1
ATOM 717 O O . GLY A 1 94 ? 13.868 -5.645 -27.024 1.00 92.06 94 GLY A O 1
ATOM 718 N N . GLU A 1 95 ? 14.243 -3.957 -25.576 1.00 93.88 95 GLU A N 1
ATOM 719 C CA . GLU A 1 95 ? 13.760 -2.850 -26.393 1.00 93.88 95 GLU A CA 1
ATOM 720 C C . GLU A 1 95 ? 14.882 -2.192 -27.209 1.00 93.88 95 GLU A C 1
ATOM 722 O O . GLU A 1 95 ? 16.077 -2.344 -26.941 1.00 93.88 95 GLU A O 1
ATOM 727 N N . SER A 1 96 ? 14.487 -1.428 -28.228 1.00 89.44 96 SER A N 1
ATOM 728 C CA . SER A 1 96 ? 15.414 -0.609 -29.015 1.00 89.44 96 SER A CA 1
ATOM 729 C C . SER A 1 96 ? 15.978 0.554 -28.180 1.00 89.44 96 SER A C 1
ATOM 731 O O . SER A 1 96 ? 15.219 1.170 -27.439 1.00 89.44 96 SER A O 1
ATOM 733 N N . PRO A 1 97 ? 17.251 0.967 -28.344 1.00 84.75 97 PRO A N 1
ATOM 734 C CA . PRO A 1 97 ? 17.804 2.144 -27.656 1.00 84.75 97 PRO A CA 1
ATOM 735 C C . PRO A 1 97 ? 17.060 3.463 -27.934 1.00 84.75 97 PRO A C 1
ATOM 737 O O . PRO A 1 97 ? 17.174 4.411 -27.162 1.00 84.75 97 PRO A O 1
ATOM 740 N N . VAL A 1 98 ? 16.308 3.528 -29.039 1.00 88.50 98 VAL A N 1
ATOM 741 C CA . VAL A 1 98 ? 15.498 4.689 -29.452 1.00 88.50 98 VAL A CA 1
ATOM 742 C C . VAL A 1 98 ? 13.996 4.482 -29.217 1.00 88.50 98 VAL A C 1
ATOM 744 O O . VAL A 1 98 ? 13.180 5.178 -29.814 1.00 88.50 98 VAL A O 1
ATOM 747 N N . VAL A 1 99 ? 13.624 3.502 -28.386 1.00 94.00 99 VAL A N 1
ATOM 748 C CA . VAL A 1 99 ? 12.231 3.244 -28.000 1.00 94.00 99 VAL A CA 1
ATOM 749 C C . VAL A 1 99 ? 11.598 4.489 -27.367 1.00 94.00 99 VAL A C 1
ATOM 751 O O . VAL A 1 99 ? 12.266 5.249 -26.655 1.00 94.00 99 VAL A O 1
ATOM 754 N N . ASP A 1 100 ? 10.310 4.707 -27.629 1.00 94.75 100 ASP A N 1
ATOM 755 C CA . ASP A 1 100 ? 9.551 5.789 -27.009 1.00 94.75 100 ASP A CA 1
ATOM 756 C C . ASP A 1 100 ? 9.297 5.521 -25.514 1.00 94.75 100 ASP A C 1
ATOM 758 O O . ASP A 1 100 ? 9.358 4.387 -25.031 1.00 94.75 100 ASP A O 1
ATOM 762 N N . ASP A 1 101 ? 9.007 6.584 -24.765 1.00 95.56 101 ASP A N 1
ATOM 763 C CA . ASP A 1 101 ? 8.834 6.504 -23.314 1.00 95.56 101 ASP A CA 1
ATOM 764 C C . ASP A 1 101 ? 7.673 5.598 -22.891 1.00 95.56 101 ASP A C 1
ATOM 766 O O . ASP A 1 101 ? 7.779 4.888 -21.889 1.00 95.56 101 ASP A O 1
ATOM 770 N N . ALA A 1 102 ? 6.565 5.605 -23.636 1.00 95.75 102 ALA A N 1
ATOM 771 C CA . ALA A 1 102 ? 5.385 4.838 -23.266 1.00 95.75 102 ALA A CA 1
ATOM 772 C C . ALA A 1 102 ? 5.666 3.336 -23.390 1.00 95.75 102 ALA A C 1
ATOM 774 O O . ALA A 1 102 ? 5.401 2.583 -22.449 1.00 95.75 102 ALA A O 1
ATOM 775 N N . THR A 1 103 ? 6.273 2.916 -24.500 1.00 96.00 103 THR A N 1
ATOM 776 C CA . THR A 1 103 ? 6.677 1.522 -24.725 1.00 96.00 103 THR A CA 1
ATOM 777 C C . THR A 1 103 ? 7.730 1.076 -23.706 1.00 96.00 103 THR A C 1
ATOM 779 O O . THR A 1 103 ? 7.579 0.023 -23.081 1.00 96.00 103 THR A O 1
ATOM 782 N N . MET A 1 104 ? 8.754 1.899 -23.443 1.00 96.06 104 MET A N 1
ATOM 783 C CA . MET A 1 104 ? 9.795 1.566 -22.462 1.00 96.06 104 MET A CA 1
ATOM 784 C C . MET A 1 104 ? 9.227 1.409 -21.047 1.00 96.06 104 MET A C 1
ATOM 786 O O . MET A 1 104 ? 9.576 0.464 -20.335 1.00 96.06 104 MET A O 1
ATOM 790 N N . LEU A 1 105 ? 8.324 2.306 -20.635 1.00 96.00 105 LEU A N 1
ATOM 791 C CA . LEU A 1 105 ? 7.699 2.231 -19.319 1.00 96.00 105 LEU A CA 1
ATOM 792 C C . LEU A 1 105 ? 6.774 1.013 -19.205 1.00 96.00 105 LEU A C 1
ATOM 794 O O . LEU A 1 105 ? 6.768 0.355 -18.167 1.00 96.00 105 LEU A O 1
ATOM 798 N N . GLN A 1 106 ? 6.025 0.658 -20.252 1.00 96.06 106 GLN A N 1
ATOM 799 C CA . GLN A 1 106 ? 5.229 -0.576 -20.261 1.00 96.06 106 GLN A CA 1
ATOM 800 C C . GLN A 1 106 ? 6.107 -1.825 -20.091 1.00 96.06 106 GLN A C 1
ATOM 802 O O . GLN A 1 106 ? 5.793 -2.680 -19.257 1.00 96.06 106 GLN A O 1
ATOM 807 N N . ALA A 1 107 ? 7.226 -1.908 -20.816 1.00 95.94 107 ALA A N 1
ATOM 808 C CA . ALA A 1 107 ? 8.165 -3.021 -20.701 1.00 95.94 107 ALA A CA 1
ATOM 809 C C . ALA A 1 107 ? 8.779 -3.108 -19.291 1.00 95.94 107 ALA A C 1
ATOM 811 O O . ALA A 1 107 ? 8.821 -4.188 -18.694 1.00 95.94 107 ALA A O 1
ATOM 812 N N . LEU A 1 108 ? 9.170 -1.967 -18.709 1.00 97.00 108 LEU A N 1
ATOM 813 C CA . LEU A 1 108 ? 9.656 -1.898 -17.329 1.00 97.00 108 LEU A CA 1
ATOM 814 C C . LEU A 1 108 ? 8.600 -2.387 -16.332 1.00 97.00 108 LEU A C 1
ATOM 816 O O . LEU A 1 108 ? 8.905 -3.187 -15.449 1.00 97.00 108 LEU A O 1
ATOM 820 N N . ARG A 1 109 ? 7.349 -1.937 -16.475 1.00 96.00 109 ARG A N 1
ATOM 821 C CA . ARG A 1 109 ? 6.236 -2.353 -15.609 1.00 96.00 109 ARG A CA 1
ATOM 822 C C . ARG A 1 109 ? 6.022 -3.863 -15.654 1.00 96.00 109 ARG A C 1
ATOM 824 O O . ARG A 1 109 ? 5.821 -4.473 -14.607 1.00 96.00 109 ARG A O 1
ATOM 831 N N . ALA A 1 110 ? 6.100 -4.466 -16.839 1.00 95.81 110 ALA A N 1
ATOM 832 C CA . ALA A 1 110 ? 5.980 -5.911 -16.996 1.00 95.81 110 ALA A CA 1
ATOM 833 C C . ALA A 1 110 ? 7.123 -6.660 -16.288 1.00 95.81 110 ALA A C 1
ATOM 835 O O . ALA A 1 110 ? 6.875 -7.613 -15.551 1.00 95.81 110 ALA A O 1
ATOM 836 N N . GLU A 1 111 ? 8.366 -6.200 -16.447 1.00 97.06 111 GLU A N 1
ATOM 837 C CA . GLU A 1 111 ? 9.533 -6.804 -15.796 1.00 97.06 111 GLU A CA 1
ATOM 838 C C . GLU A 1 111 ? 9.460 -6.697 -14.263 1.00 97.06 111 GLU A C 1
ATOM 840 O O . GLU A 1 111 ? 9.707 -7.673 -13.551 1.00 97.06 111 GLU A O 1
ATOM 845 N N . VAL A 1 112 ? 9.052 -5.532 -13.748 1.00 97.31 112 VAL A N 1
ATOM 846 C CA . VAL A 1 112 ? 8.849 -5.295 -12.311 1.00 97.31 112 VAL A CA 1
ATOM 847 C C . VAL A 1 112 ? 7.757 -6.209 -11.766 1.00 97.31 112 VAL A C 1
ATOM 849 O O . VAL A 1 112 ? 7.970 -6.871 -10.753 1.00 97.31 112 VAL A O 1
ATOM 852 N N . ARG A 1 113 ? 6.614 -6.312 -12.449 1.00 96.75 113 ARG A N 1
ATOM 853 C CA . ARG A 1 113 ? 5.520 -7.211 -12.063 1.00 96.75 113 ARG A CA 1
ATOM 854 C C . ARG A 1 113 ? 5.976 -8.659 -11.934 1.00 96.75 113 ARG A C 1
ATOM 856 O O . ARG A 1 113 ? 5.649 -9.337 -10.959 1.00 96.75 113 ARG A O 1
ATOM 863 N N . GLU A 1 114 ? 6.752 -9.142 -12.896 1.00 96.56 114 GLU A N 1
ATOM 864 C CA . GLU A 1 114 ? 7.298 -10.495 -12.833 1.00 96.56 114 GLU A CA 1
ATOM 865 C C . GLU A 1 114 ? 8.290 -10.658 -11.672 1.00 96.56 114 GLU A C 1
ATOM 867 O O . GLU A 1 114 ? 8.235 -11.668 -10.970 1.00 96.56 114 GLU A O 1
ATOM 872 N N . ALA A 1 115 ? 9.117 -9.649 -11.379 1.00 97.25 115 ALA A N 1
ATOM 873 C CA . ALA A 1 115 ? 9.985 -9.665 -10.202 1.00 97.25 115 ALA A CA 1
ATOM 874 C C . ALA A 1 115 ? 9.191 -9.698 -8.880 1.00 97.25 115 ALA A C 1
ATOM 876 O O . ALA A 1 115 ? 9.579 -10.409 -7.955 1.00 97.25 115 ALA A O 1
ATOM 877 N N . PHE A 1 116 ? 8.057 -8.994 -8.782 1.00 96.50 116 PHE A N 1
ATOM 878 C CA . PHE A 1 116 ? 7.171 -9.050 -7.609 1.00 96.50 116 PHE A CA 1
ATOM 879 C C . PHE A 1 116 ? 6.565 -10.445 -7.412 1.00 96.50 116 PHE A C 1
ATOM 881 O O . PHE A 1 116 ? 6.571 -10.966 -6.292 1.00 96.50 116 PHE A O 1
ATOM 888 N N . LYS A 1 117 ? 6.072 -11.069 -8.490 1.00 96.12 117 LYS A N 1
ATOM 889 C CA . LYS A 1 117 ? 5.543 -12.444 -8.455 1.00 96.12 117 LYS A CA 1
ATOM 890 C C . LYS A 1 117 ? 6.616 -13.450 -8.051 1.00 96.12 117 LYS A C 1
ATOM 892 O O . LYS A 1 117 ? 6.350 -14.351 -7.256 1.00 96.12 117 LYS A O 1
ATOM 897 N N . GLU A 1 118 ? 7.815 -13.305 -8.606 1.00 96.88 118 GLU A N 1
ATOM 898 C CA . GLU A 1 118 ? 8.949 -14.173 -8.314 1.00 96.88 118 GLU A CA 1
ATOM 899 C C . GLU A 1 118 ? 9.398 -14.023 -6.861 1.00 96.88 118 GLU A C 1
ATOM 901 O O . GLU A 1 118 ? 9.504 -15.024 -6.154 1.00 96.88 118 GLU A O 1
ATOM 906 N N . PHE A 1 119 ? 9.570 -12.787 -6.381 1.00 97.25 119 PHE A N 1
ATOM 907 C CA . PHE A 1 119 ? 10.042 -12.487 -5.031 1.00 97.25 119 PHE A CA 1
ATOM 908 C C . PHE A 1 119 ? 9.250 -13.232 -3.953 1.00 97.25 119 PHE A C 1
ATOM 910 O O . PHE A 1 119 ? 9.856 -13.859 -3.085 1.00 97.25 119 PHE A O 1
ATOM 917 N N . GLN A 1 120 ? 7.917 -13.257 -4.055 1.00 94.38 120 GLN A N 1
ATOM 918 C CA . GLN A 1 120 ? 7.028 -13.954 -3.112 1.00 94.38 120 GLN A CA 1
ATOM 919 C C . GLN A 1 120 ? 7.287 -15.466 -3.003 1.00 94.38 120 GLN A C 1
ATOM 921 O O . GLN A 1 120 ? 6.892 -16.087 -2.019 1.00 94.38 120 GLN A O 1
ATOM 926 N N . ARG A 1 121 ? 7.931 -16.065 -4.008 1.00 95.50 121 ARG A N 1
ATOM 927 C CA . ARG A 1 121 ? 8.240 -17.500 -4.084 1.00 95.50 121 ARG A CA 1
ATOM 928 C C . ARG A 1 121 ? 9.714 -17.803 -3.821 1.00 95.50 121 ARG A C 1
ATOM 930 O O . ARG A 1 121 ? 10.077 -18.966 -3.675 1.00 95.50 121 ARG A O 1
ATOM 937 N N . THR A 1 122 ? 10.566 -16.781 -3.767 1.00 96.56 122 THR A N 1
ATOM 938 C CA . THR A 1 122 ? 11.986 -16.960 -3.450 1.00 96.56 122 THR A CA 1
ATOM 939 C C . THR A 1 122 ? 12.189 -17.227 -1.954 1.00 96.56 122 THR A C 1
ATOM 941 O O . THR A 1 122 ? 11.473 -16.643 -1.136 1.00 96.56 122 THR A O 1
ATOM 944 N N . PRO A 1 123 ? 13.194 -18.032 -1.552 1.00 97.44 123 PRO A N 1
ATOM 945 C CA . PRO A 1 123 ? 13.496 -18.240 -0.136 1.00 97.44 123 PRO A CA 1
ATOM 946 C C . PRO A 1 123 ? 13.737 -16.935 0.649 1.00 97.44 123 PRO A C 1
ATOM 948 O O . PRO A 1 123 ? 13.134 -16.785 1.712 1.00 97.44 123 PRO A O 1
ATOM 951 N N . PRO A 1 124 ? 14.512 -15.944 0.143 1.00 95.31 124 PRO A N 1
ATOM 952 C CA . PRO A 1 124 ? 14.678 -14.666 0.836 1.00 95.31 124 PRO A CA 1
ATOM 953 C C . PRO A 1 124 ? 13.372 -13.889 0.992 1.00 95.31 124 PRO A C 1
ATOM 955 O O . PRO A 1 124 ? 13.176 -13.248 2.021 1.00 95.31 124 PRO A O 1
ATOM 958 N N . GLY A 1 125 ? 12.489 -13.929 -0.013 1.00 96.44 125 GLY A N 1
ATOM 959 C CA . GLY A 1 125 ? 11.193 -13.254 0.028 1.00 96.44 125 GLY A CA 1
ATOM 960 C C . GLY A 1 125 ? 10.226 -13.875 1.033 1.00 96.44 125 GLY A C 1
ATOM 961 O O . GLY A 1 125 ? 9.604 -13.149 1.807 1.00 96.44 125 GLY A O 1
ATOM 962 N N . ILE A 1 126 ? 10.152 -15.208 1.073 1.00 97.62 126 ILE A N 1
ATOM 963 C CA . ILE A 1 126 ? 9.346 -15.953 2.051 1.00 97.62 126 ILE A CA 1
ATOM 964 C C . ILE A 1 126 ? 9.828 -15.657 3.474 1.00 97.62 126 ILE A C 1
ATOM 966 O O . ILE A 1 126 ? 9.019 -15.334 4.344 1.00 97.62 126 ILE A O 1
ATOM 970 N N . GLU A 1 127 ? 11.141 -15.721 3.704 1.00 98.00 127 GLU A N 1
ATOM 971 C CA . GLU A 1 127 ? 11.724 -15.514 5.029 1.00 98.00 127 GLU A CA 1
ATOM 972 C C . GLU A 1 127 ? 11.495 -14.085 5.535 1.00 98.00 127 GLU A C 1
ATOM 974 O O . GLU A 1 127 ? 10.978 -13.894 6.636 1.00 98.00 127 GLU A O 1
ATOM 979 N N . VAL A 1 128 ? 11.776 -13.060 4.720 1.00 97.62 128 VAL A N 1
ATOM 980 C CA . VAL A 1 128 ? 11.540 -11.676 5.158 1.00 97.62 128 VAL A CA 1
ATOM 981 C C . VAL A 1 128 ? 10.045 -11.382 5.343 1.00 97.62 128 VAL A C 1
ATOM 983 O O . VAL A 1 128 ? 9.669 -10.622 6.236 1.00 97.62 128 VAL A O 1
ATOM 986 N N . ARG A 1 129 ? 9.158 -12.010 4.553 1.00 97.19 129 ARG A N 1
ATOM 987 C CA . ARG A 1 129 ? 7.707 -11.866 4.732 1.00 97.19 129 ARG A CA 1
ATOM 988 C C . ARG A 1 129 ? 7.247 -12.472 6.053 1.00 97.19 129 ARG A C 1
ATOM 990 O O . ARG A 1 129 ? 6.448 -11.855 6.752 1.00 97.19 129 ARG A O 1
ATOM 997 N N . LYS A 1 130 ? 7.778 -13.638 6.416 1.00 97.81 130 LYS A N 1
ATOM 998 C CA . LYS A 1 130 ? 7.514 -14.269 7.709 1.00 97.81 130 LYS A CA 1
ATOM 999 C C . LYS A 1 130 ? 7.951 -13.361 8.862 1.00 97.81 130 LYS A C 1
ATOM 1001 O O . LYS A 1 130 ? 7.147 -13.091 9.747 1.00 97.81 130 LYS A O 1
ATOM 1006 N N . GLN A 1 131 ? 9.167 -12.817 8.806 1.00 98.00 131 GLN A N 1
ATOM 1007 C CA . GLN A 1 131 ? 9.671 -11.872 9.813 1.00 98.00 131 GLN A CA 1
ATOM 1008 C C . GLN A 1 131 ? 8.797 -10.617 9.915 1.00 98.00 131 GLN A C 1
ATOM 1010 O O . GLN A 1 131 ? 8.508 -10.135 11.010 1.00 98.00 131 GLN A O 1
ATOM 1015 N N . TYR A 1 132 ? 8.337 -10.097 8.776 1.00 97.50 132 TYR A N 1
ATOM 1016 C CA . TYR A 1 132 ? 7.397 -8.986 8.735 1.00 97.50 132 TYR A CA 1
ATOM 1017 C C . TYR A 1 132 ? 6.090 -9.313 9.460 1.00 97.50 132 TYR A C 1
ATOM 1019 O O . TYR A 1 132 ? 5.698 -8.572 10.361 1.00 97.50 132 TYR A O 1
ATOM 1027 N N . ASP A 1 133 ? 5.452 -10.437 9.139 1.00 97.25 133 ASP A N 1
ATOM 1028 C CA . ASP A 1 133 ? 4.200 -10.835 9.784 1.00 97.25 133 ASP A CA 1
ATOM 1029 C C . ASP A 1 133 ? 4.392 -11.147 11.287 1.00 97.25 133 ASP A C 1
ATOM 1031 O O . ASP A 1 133 ? 3.540 -10.778 12.096 1.00 97.25 133 ASP A O 1
ATOM 1035 N N . GLU A 1 134 ? 5.526 -11.726 11.698 1.00 97.75 134 GLU A N 1
ATOM 1036 C CA . GLU A 1 134 ? 5.885 -11.921 13.114 1.00 97.75 134 GLU A CA 1
ATOM 1037 C C . GLU A 1 134 ? 6.014 -10.594 13.872 1.00 97.75 134 GLU A C 1
ATOM 1039 O O . GLU A 1 134 ? 5.544 -10.464 15.006 1.00 97.75 134 GLU A O 1
ATOM 1044 N N . VAL A 1 135 ? 6.624 -9.577 13.257 1.00 97.38 135 VAL A N 1
ATOM 1045 C CA . VAL A 1 135 ? 6.691 -8.237 13.849 1.00 97.38 135 VAL A CA 1
ATOM 1046 C C . VAL A 1 135 ? 5.287 -7.656 14.000 1.00 97.38 135 VAL A C 1
ATOM 1048 O O . VAL A 1 135 ? 4.969 -7.131 15.065 1.00 97.38 135 VAL A O 1
ATOM 1051 N N . LEU A 1 136 ? 4.406 -7.795 13.007 1.00 97.12 136 LEU A N 1
ATOM 1052 C CA . LEU A 1 136 ? 3.030 -7.291 13.104 1.00 97.12 136 LEU A CA 1
ATOM 1053 C C . LEU A 1 136 ? 2.189 -7.995 14.170 1.00 97.12 136 LEU A C 1
ATOM 1055 O O . LEU A 1 136 ? 1.379 -7.345 14.830 1.00 97.12 136 LEU A O 1
ATOM 1059 N N . GLN A 1 137 ? 2.415 -9.284 14.405 1.00 97.19 137 GLN A N 1
ATOM 1060 C CA . GLN A 1 137 ? 1.793 -9.986 15.529 1.00 97.19 137 GLN A CA 1
ATOM 1061 C C . GLN A 1 137 ? 2.234 -9.398 16.877 1.00 97.19 137 GLN A C 1
ATOM 1063 O O . GLN A 1 137 ? 1.415 -9.261 17.785 1.00 97.19 137 GLN A O 1
ATOM 1068 N N . LYS A 1 138 ? 3.496 -8.962 17.005 1.00 96.81 138 LYS A N 1
ATOM 1069 C CA . LYS A 1 138 ? 3.969 -8.248 18.206 1.00 96.81 138 LYS A CA 1
ATOM 1070 C C . LYS A 1 138 ? 3.287 -6.884 18.369 1.00 96.81 138 LYS A C 1
ATOM 1072 O O . LYS A 1 138 ? 2.969 -6.515 19.496 1.00 96.81 138 LYS A O 1
ATOM 1077 N N . TYR A 1 139 ? 3.000 -6.163 17.279 1.00 96.50 139 TYR A N 1
ATOM 1078 C CA . TYR A 1 139 ? 2.162 -4.949 17.330 1.00 96.50 139 TYR A CA 1
ATOM 1079 C C . TYR A 1 139 ? 0.747 -5.258 17.832 1.00 96.50 139 TYR A C 1
ATOM 1081 O O . TYR A 1 139 ? 0.214 -4.516 18.658 1.00 96.50 139 TYR A O 1
ATOM 1089 N N . ASP A 1 140 ? 0.147 -6.357 17.366 1.00 95.25 140 ASP A N 1
ATOM 1090 C CA . ASP A 1 140 ? -1.181 -6.796 17.804 1.00 95.25 140 ASP A CA 1
ATOM 1091 C C . ASP A 1 140 ? -1.204 -7.117 19.307 1.00 95.25 140 ASP A C 1
ATOM 1093 O O . ASP A 1 140 ? -2.020 -6.556 20.043 1.00 95.25 140 ASP A O 1
ATOM 1097 N N . ALA A 1 141 ? -0.220 -7.885 19.791 1.00 94.12 141 ALA A N 1
ATOM 1098 C CA . ALA A 1 141 ? -0.038 -8.189 21.212 1.00 94.12 141 ALA A CA 1
ATOM 1099 C C . ALA A 1 141 ? 0.218 -6.932 22.066 1.00 94.12 141 ALA A C 1
ATOM 1101 O O . ALA A 1 141 ? -0.332 -6.793 23.159 1.00 94.12 141 ALA A O 1
ATOM 1102 N N . ALA A 1 142 ? 0.994 -5.977 21.547 1.00 93.25 142 ALA A N 1
ATOM 1103 C CA . ALA A 1 142 ? 1.234 -4.685 22.188 1.00 93.25 142 ALA A CA 1
ATOM 1104 C C . ALA A 1 142 ? 0.025 -3.734 22.111 1.00 93.25 142 ALA A C 1
ATOM 1106 O O . ALA A 1 142 ? 0.073 -2.633 22.659 1.00 93.25 142 ALA A O 1
ATOM 1107 N N . ARG A 1 143 ? -1.069 -4.137 21.445 1.00 93.12 143 ARG A N 1
ATOM 1108 C CA . ARG A 1 143 ? -2.240 -3.297 21.170 1.00 93.12 143 ARG A CA 1
ATOM 1109 C C . ARG A 1 143 ? -1.829 -1.976 20.525 1.00 93.12 143 ARG A C 1
ATOM 1111 O O . ARG A 1 143 ? -2.315 -0.917 20.911 1.00 93.12 143 ARG A O 1
ATOM 1118 N N . ILE A 1 144 ? -0.972 -2.042 19.518 1.00 95.25 144 ILE A N 1
ATOM 1119 C CA . ILE A 1 144 ? -0.618 -0.920 18.652 1.00 95.25 144 ILE A CA 1
ATOM 1120 C C . ILE A 1 144 ? -1.152 -1.267 17.272 1.00 95.25 144 ILE A C 1
ATOM 1122 O O . ILE A 1 144 ? -0.847 -2.332 16.753 1.00 95.25 144 ILE A O 1
ATOM 1126 N N . GLN A 1 145 ? -1.990 -0.416 16.684 1.00 96.31 145 GLN A N 1
ATOM 1127 C CA . GLN A 1 145 ? -2.564 -0.681 15.363 1.00 96.31 145 GLN A CA 1
ATOM 1128 C C . GLN A 1 145 ? -1.721 0.015 14.288 1.00 96.31 145 GLN A C 1
ATOM 1130 O O . GLN A 1 145 ? -1.703 1.248 14.260 1.00 96.31 145 GLN A O 1
ATOM 1135 N N . PRO A 1 146 ? -1.057 -0.729 13.388 1.00 96.00 146 PRO A N 1
ATOM 1136 C CA . PRO A 1 146 ? -0.439 -0.131 12.217 1.00 96.00 146 PRO A CA 1
ATOM 1137 C C . PRO A 1 146 ? -1.515 0.313 11.225 1.00 96.00 146 PRO A C 1
ATOM 1139 O O . PRO A 1 146 ? -2.455 -0.439 10.941 1.00 96.00 146 PRO A O 1
ATOM 1142 N N . VAL A 1 147 ? -1.371 1.530 10.714 1.00 96.50 147 VAL A N 1
ATOM 1143 C CA . VAL A 1 147 ? -2.230 2.127 9.689 1.00 96.50 147 VAL A CA 1
ATOM 1144 C C . VAL A 1 147 ? -1.354 2.557 8.524 1.00 96.50 147 VAL A C 1
ATOM 1146 O O . VAL A 1 147 ? -0.361 3.249 8.746 1.00 96.50 147 VAL A O 1
ATOM 1149 N N . ILE A 1 148 ? -1.689 2.153 7.300 1.00 95.69 148 ILE A N 1
ATOM 1150 C CA . ILE A 1 148 ? -0.836 2.391 6.128 1.00 95.69 148 ILE A CA 1
ATOM 1151 C C . ILE A 1 148 ? -1.628 2.896 4.921 1.00 95.69 148 ILE A C 1
ATOM 1153 O O . ILE A 1 148 ? -2.855 2.793 4.871 1.00 95.69 148 ILE A O 1
ATOM 1157 N N . SER A 1 149 ? -0.926 3.419 3.920 1.00 94.00 149 SER A N 1
ATOM 1158 C CA . SER A 1 149 ? -1.516 3.638 2.598 1.00 94.00 149 SER A CA 1
ATOM 1159 C C . SER A 1 149 ? -1.592 2.314 1.838 1.00 94.00 149 SER A C 1
ATOM 1161 O O . SER A 1 149 ? -0.581 1.629 1.678 1.00 94.00 149 SER A O 1
ATOM 1163 N N . GLY A 1 150 ? -2.789 1.929 1.386 1.00 93.31 150 GLY A N 1
ATOM 1164 C CA . GLY A 1 150 ? -2.980 0.702 0.607 1.00 93.31 150 GLY A CA 1
ATOM 1165 C C . GLY A 1 150 ? -2.417 0.790 -0.808 1.00 93.31 150 GLY A C 1
ATOM 1166 O O . GLY A 1 150 ? -2.007 -0.226 -1.368 1.00 93.31 150 GLY A O 1
ATOM 1167 N N . HIS A 1 151 ? -2.354 2.008 -1.346 1.00 93.38 151 HIS A N 1
ATOM 1168 C CA . HIS A 1 151 ? -1.868 2.301 -2.684 1.00 93.38 151 HIS A CA 1
ATOM 1169 C C . HIS A 1 151 ? -0.841 3.432 -2.669 1.00 93.38 151 HIS A C 1
ATOM 1171 O O . HIS A 1 151 ? -0.923 4.361 -1.861 1.00 93.38 151 HIS A O 1
ATOM 1177 N N . ASP A 1 152 ? 0.111 3.341 -3.587 1.00 90.88 152 ASP A N 1
ATOM 1178 C CA . ASP A 1 152 ? 1.016 4.418 -3.945 1.00 90.88 152 ASP A CA 1
ATOM 1179 C C . ASP A 1 152 ? 0.280 5.491 -4.760 1.00 90.88 152 ASP A C 1
ATOM 1181 O O . ASP A 1 152 ? -0.615 5.207 -5.559 1.00 90.88 152 ASP A O 1
ATOM 1185 N N . SER A 1 153 ? 0.673 6.739 -4.537 1.00 86.81 153 SER A N 1
ATOM 1186 C CA . SER A 1 153 ? 0.211 7.920 -5.282 1.00 86.81 153 SER A CA 1
ATOM 1187 C C . SER A 1 153 ? 1.400 8.754 -5.767 1.00 86.81 153 SER A C 1
ATOM 1189 O O . SER A 1 153 ? 1.274 9.950 -6.000 1.00 86.81 153 SER A O 1
ATOM 1191 N N . GLY A 1 154 ? 2.574 8.122 -5.857 1.00 86.50 154 GLY A N 1
ATOM 1192 C CA . GLY A 1 154 ? 3.831 8.761 -6.195 1.00 86.50 154 GLY A CA 1
ATOM 1193 C C . GLY A 1 154 ? 3.995 9.124 -7.677 1.00 86.50 154 GLY A C 1
ATOM 1194 O O . GLY A 1 154 ? 3.111 8.876 -8.502 1.00 86.50 154 GLY A O 1
ATOM 1195 N N . PRO A 1 155 ? 5.173 9.664 -8.039 1.00 92.12 155 PRO A N 1
ATOM 1196 C CA . PRO A 1 155 ? 5.406 10.322 -9.329 1.00 92.12 155 PRO A CA 1
ATOM 1197 C C . PRO A 1 155 ? 5.200 9.433 -10.559 1.00 92.12 155 PRO A C 1
ATOM 1199 O O . PRO A 1 155 ? 4.886 9.923 -11.638 1.00 92.12 155 PRO A O 1
ATOM 1202 N N . LEU A 1 156 ? 5.351 8.112 -10.430 1.00 93.69 156 LEU A N 1
ATOM 1203 C CA . LEU A 1 156 ? 5.150 7.225 -11.575 1.00 93.69 156 LEU A CA 1
ATOM 1204 C C . LEU A 1 156 ? 3.678 7.096 -11.983 1.00 93.69 156 LEU A C 1
ATOM 1206 O O . LEU A 1 156 ? 3.387 6.788 -13.137 1.00 93.69 156 LEU A O 1
ATOM 1210 N N . VAL A 1 157 ? 2.747 7.348 -11.059 1.00 92.31 157 VAL A N 1
ATOM 1211 C CA . VAL A 1 157 ? 1.317 7.419 -11.385 1.00 92.31 157 VAL A CA 1
ATOM 1212 C C . VAL A 1 157 ? 1.048 8.633 -12.276 1.00 92.31 157 VAL A C 1
ATOM 1214 O O . VAL A 1 157 ? 0.359 8.506 -13.288 1.00 92.31 157 VAL A O 1
ATOM 1217 N N . GLU A 1 158 ? 1.640 9.781 -11.938 1.00 93.00 158 GLU A N 1
ATOM 1218 C CA . GLU A 1 158 ? 1.570 11.013 -12.735 1.00 93.00 158 GLU A CA 1
ATOM 1219 C C . GLU A 1 158 ? 2.211 10.815 -14.111 1.00 93.00 158 GLU A C 1
ATOM 1221 O O . GLU A 1 158 ? 1.656 11.217 -15.132 1.00 93.00 158 GLU A O 1
ATOM 1226 N N . GLU A 1 159 ? 3.344 10.119 -14.151 1.00 94.25 159 GLU A N 1
ATOM 1227 C CA . GLU A 1 159 ? 4.051 9.820 -15.388 1.00 94.25 159 GLU A CA 1
ATOM 1228 C C . GLU A 1 159 ? 3.257 8.897 -16.318 1.00 94.25 159 GLU A C 1
ATOM 1230 O O . GLU A 1 159 ? 3.191 9.131 -17.525 1.00 94.25 159 GLU A O 1
ATOM 1235 N N . CYS A 1 160 ? 2.598 7.871 -15.773 1.00 94.00 160 CYS A N 1
ATOM 1236 C CA . CYS A 1 160 ? 1.701 7.034 -16.564 1.00 94.00 160 CYS A CA 1
ATOM 1237 C C . CYS A 1 160 ? 0.566 7.870 -17.164 1.00 94.00 160 CYS A C 1
ATOM 1239 O O . CYS A 1 160 ? 0.274 7.723 -18.347 1.00 94.00 160 CYS A O 1
ATOM 1241 N N . ALA A 1 161 ? -0.023 8.792 -16.394 1.00 93.06 161 ALA A N 1
ATOM 1242 C CA . ALA A 1 161 ? -1.042 9.700 -16.915 1.00 93.06 161 ALA A CA 1
ATOM 1243 C C . ALA A 1 161 ? -0.488 10.607 -18.030 1.00 93.06 161 ALA A C 1
ATOM 1245 O O . ALA A 1 161 ? -1.123 10.735 -19.077 1.00 93.06 161 ALA A O 1
ATOM 1246 N N . ARG A 1 162 ? 0.716 11.170 -17.852 1.00 95.31 162 ARG A N 1
ATOM 1247 C CA . ARG A 1 162 ? 1.407 11.988 -18.867 1.00 95.31 162 ARG A CA 1
ATOM 1248 C C . ARG A 1 162 ? 1.627 11.225 -20.175 1.00 95.31 162 ARG A C 1
ATOM 1250 O O . ARG A 1 162 ? 1.493 11.804 -21.250 1.00 95.31 162 ARG A O 1
ATOM 1257 N N . LEU A 1 163 ? 1.961 9.941 -20.081 1.00 94.69 163 LEU A N 1
ATOM 1258 C CA . LEU A 1 163 ? 2.233 9.060 -21.219 1.00 94.69 163 LEU A CA 1
ATOM 1259 C C . LEU A 1 163 ? 0.980 8.360 -21.773 1.00 94.69 163 LEU A C 1
ATOM 1261 O O . LEU A 1 163 ? 1.096 7.528 -22.670 1.00 94.69 163 LEU A O 1
ATOM 1265 N N . GLY A 1 164 ? -0.216 8.661 -21.253 1.00 94.06 164 GLY A N 1
ATOM 1266 C CA . GLY A 1 164 ? -1.463 8.022 -21.689 1.00 94.06 164 GLY A CA 1
ATOM 1267 C C . GLY A 1 164 ? -1.564 6.535 -21.324 1.00 94.06 164 GLY A C 1
ATOM 1268 O O . GLY A 1 164 ? -2.317 5.791 -21.949 1.00 94.06 164 GLY A O 1
ATOM 1269 N N . LEU A 1 165 ? -0.808 6.084 -20.323 1.00 93.88 165 LEU A N 1
ATOM 1270 C CA . LEU A 1 165 ? -0.793 4.710 -19.837 1.00 93.88 165 LEU A CA 1
ATOM 1271 C C . LEU A 1 165 ? -1.789 4.514 -18.694 1.00 93.88 165 LEU A C 1
ATOM 1273 O O . LEU A 1 165 ? -1.810 5.262 -17.718 1.00 93.88 165 LEU A O 1
ATOM 1277 N N . THR A 1 166 ? -2.561 3.430 -18.752 1.00 90.44 166 THR A N 1
ATOM 1278 C CA . THR A 1 166 ? -3.447 3.049 -17.648 1.00 90.44 166 THR A CA 1
ATOM 1279 C C . THR A 1 166 ? -2.639 2.549 -16.446 1.00 90.44 166 THR A C 1
ATOM 1281 O O . THR A 1 166 ? -1.804 1.645 -16.572 1.00 90.44 166 THR A O 1
ATOM 1284 N N . CYS A 1 167 ? -2.914 3.111 -15.266 1.00 87.19 167 CYS A N 1
ATOM 1285 C CA . CYS A 1 167 ? -2.428 2.616 -13.978 1.00 87.19 167 CYS A CA 1
ATOM 1286 C C . CYS A 1 167 ? -3.406 1.584 -13.418 1.00 87.19 167 CYS A C 1
ATOM 1288 O O . CYS A 1 167 ? -4.460 1.930 -12.890 1.00 87.19 167 CYS A O 1
ATOM 1290 N N . GLU A 1 168 ? -3.057 0.308 -13.539 1.00 88.69 168 GLU A N 1
ATOM 1291 C CA . GLU A 1 168 ? -3.830 -0.775 -12.932 1.00 88.69 168 GLU A CA 1
ATOM 1292 C C . GLU A 1 168 ? -3.759 -0.699 -11.401 1.00 88.69 168 GLU A C 1
ATOM 1294 O O . GLU A 1 168 ? -2.741 -0.297 -10.838 1.00 88.69 168 GLU A O 1
ATOM 1299 N N . ARG A 1 169 ? -4.817 -1.135 -10.708 1.00 88.12 169 ARG A N 1
ATOM 1300 C CA . ARG A 1 169 ? -4.870 -1.095 -9.235 1.00 88.12 169 ARG A CA 1
ATOM 1301 C C . ARG A 1 169 ? -3.720 -1.870 -8.586 1.00 88.12 169 ARG A C 1
ATOM 1303 O O . ARG A 1 169 ? -3.131 -1.388 -7.624 1.00 88.12 169 ARG A O 1
ATOM 1310 N N . ASP A 1 170 ? -3.371 -3.035 -9.127 1.00 90.75 170 ASP A N 1
ATOM 1311 C CA . ASP A 1 170 ? -2.290 -3.872 -8.589 1.00 90.75 170 ASP A CA 1
ATOM 1312 C C . ASP A 1 170 ? -0.916 -3.208 -8.711 1.00 90.75 170 ASP A C 1
ATOM 1314 O O . ASP A 1 170 ? -0.056 -3.414 -7.859 1.00 90.75 170 ASP A O 1
ATOM 1318 N N . PHE A 1 171 ? -0.735 -2.342 -9.711 1.00 93.69 171 PHE A N 1
ATOM 1319 C CA . PHE A 1 171 ? 0.522 -1.637 -9.934 1.00 93.69 171 PHE A CA 1
ATOM 1320 C C . PHE A 1 171 ? 0.867 -0.691 -8.776 1.00 93.69 171 PHE A C 1
ATOM 1322 O O . PHE A 1 171 ? 2.024 -0.562 -8.383 1.00 93.69 171 PHE A O 1
ATOM 1329 N N . THR A 1 172 ? -0.141 -0.046 -8.194 1.00 94.06 172 THR A N 1
ATOM 1330 C CA . THR A 1 172 ? 0.046 0.875 -7.066 1.00 94.06 172 THR A CA 1
ATOM 1331 C C . THR A 1 172 ? -0.161 0.195 -5.716 1.00 94.06 172 THR A C 1
ATOM 1333 O O . THR A 1 172 ? 0.195 0.768 -4.688 1.00 94.06 172 THR A O 1
ATOM 1336 N N . ARG A 1 173 ? -0.719 -1.021 -5.678 1.00 93.56 173 ARG A N 1
ATOM 1337 C CA . ARG A 1 173 ? -1.034 -1.732 -4.434 1.00 93.56 173 ARG A CA 1
ATOM 1338 C C . ARG A 1 173 ? 0.237 -2.059 -3.645 1.00 93.56 173 ARG A C 1
ATOM 1340 O O . ARG A 1 173 ? 1.222 -2.568 -4.173 1.00 93.56 173 ARG A O 1
ATOM 1347 N N . SER A 1 174 ? 0.202 -1.795 -2.343 1.00 93.75 174 SER A N 1
ATOM 1348 C CA . SER A 1 174 ? 1.326 -2.052 -1.443 1.00 93.75 174 SER A CA 1
ATOM 1349 C C . SER A 1 174 ? 1.504 -3.548 -1.146 1.00 93.75 174 SER A C 1
ATOM 1351 O O . SER A 1 174 ? 0.592 -4.210 -0.651 1.00 93.75 174 SER A O 1
ATOM 1353 N N . LEU A 1 175 ? 2.722 -4.065 -1.317 1.00 93.38 175 LEU A N 1
ATOM 1354 C CA . LEU A 1 175 ? 3.167 -5.386 -0.852 1.00 93.38 175 LEU A CA 1
ATOM 1355 C C . LEU A 1 175 ? 3.121 -5.510 0.682 1.00 93.38 175 LEU A C 1
ATOM 1357 O O . LEU A 1 175 ? 3.057 -6.618 1.219 1.00 93.38 175 LEU A O 1
ATOM 1361 N N . LEU A 1 176 ? 3.119 -4.375 1.389 1.00 94.38 176 LEU A N 1
ATOM 1362 C CA . LEU A 1 176 ? 3.039 -4.302 2.851 1.00 94.38 176 LEU A CA 1
ATOM 1363 C C . LEU A 1 176 ? 1.630 -4.607 3.388 1.00 94.38 176 LEU A C 1
ATOM 1365 O O . LEU A 1 176 ? 1.436 -4.680 4.597 1.00 94.38 176 LEU A O 1
ATOM 1369 N N . MET A 1 177 ? 0.629 -4.799 2.522 1.00 93.88 177 MET A N 1
ATOM 1370 C CA . MET A 1 177 ? -0.703 -5.216 2.960 1.00 93.88 177 MET A CA 1
ATOM 1371 C C . MET A 1 177 ? -0.643 -6.515 3.777 1.00 93.88 177 MET A C 1
ATOM 1373 O O . MET A 1 177 ? -0.114 -7.543 3.339 1.00 93.88 177 MET A O 1
ATOM 1377 N N . SER A 1 178 ? -1.223 -6.468 4.977 1.00 94.06 178 SER A N 1
ATOM 1378 C CA . SER A 1 178 ? -1.288 -7.594 5.909 1.00 94.06 178 SER A CA 1
ATOM 1379 C C . SER A 1 178 ? -2.601 -7.561 6.709 1.00 94.06 178 SER A C 1
ATOM 1381 O O . SER A 1 178 ? -3.078 -6.469 7.032 1.00 94.06 178 SER A O 1
ATOM 1383 N N . PRO A 1 179 ? -3.191 -8.721 7.067 1.00 94.75 179 PRO A N 1
ATOM 1384 C CA . PRO A 1 179 ? -4.409 -8.793 7.888 1.00 94.75 179 PRO A CA 1
ATOM 1385 C C . PRO A 1 179 ? -4.304 -8.142 9.278 1.00 94.75 179 PRO A C 1
ATOM 1387 O O . PRO A 1 179 ? -5.310 -7.838 9.918 1.00 94.75 179 PRO A O 1
ATOM 1390 N N . TRP A 1 180 ? -3.081 -7.919 9.760 1.00 95.62 180 TRP A N 1
ATOM 1391 C CA . TRP A 1 180 ? -2.808 -7.274 11.048 1.00 95.62 180 TRP A CA 1
ATOM 1392 C C . TRP A 1 180 ? -2.897 -5.740 10.988 1.00 95.62 180 TRP A C 1
ATOM 1394 O O . TRP A 1 180 ? -2.880 -5.060 12.018 1.00 95.62 180 TRP A O 1
ATOM 1404 N N . MET A 1 181 ? -3.015 -5.177 9.786 1.00 95.12 181 MET A N 1
ATOM 1405 C CA . MET A 1 181 ? -3.016 -3.740 9.545 1.00 95.12 181 MET A CA 1
ATOM 1406 C C . MET A 1 181 ? -4.406 -3.190 9.221 1.00 95.12 181 MET A C 1
ATOM 1408 O O . MET A 1 181 ? -5.348 -3.922 8.926 1.00 95.12 181 MET A O 1
ATOM 1412 N N . LEU A 1 182 ? -4.500 -1.864 9.263 1.00 96.12 182 LEU A N 1
ATOM 1413 C CA . LEU A 1 182 ? -5.544 -1.092 8.606 1.00 96.12 182 LEU A CA 1
ATOM 1414 C C . LEU A 1 182 ? -4.922 -0.322 7.453 1.00 96.12 182 LEU A C 1
ATOM 1416 O O . LEU A 1 182 ? -3.810 0.189 7.583 1.00 96.12 182 LEU A O 1
ATOM 1420 N N . ALA A 1 183 ? -5.651 -0.191 6.354 1.00 95.56 183 ALA A N 1
ATOM 1421 C CA . ALA A 1 183 ? -5.200 0.617 5.236 1.00 95.56 183 ALA A CA 1
ATOM 1422 C C . ALA A 1 183 ? -6.255 1.627 4.805 1.00 95.56 183 ALA A C 1
ATOM 1424 O O . ALA A 1 183 ? -7.450 1.385 4.964 1.00 95.56 183 ALA A O 1
ATOM 1425 N N . ILE A 1 184 ? -5.811 2.734 4.218 1.00 95.00 184 ILE A N 1
ATOM 1426 C CA . ILE A 1 184 ? -6.689 3.546 3.371 1.00 95.00 184 ILE A CA 1
ATOM 1427 C C . ILE A 1 184 ? -6.757 2.938 1.965 1.00 95.00 184 ILE A C 1
ATOM 1429 O O . ILE A 1 184 ? -5.744 2.440 1.462 1.00 95.00 184 ILE A O 1
ATOM 1433 N N . SER A 1 185 ? -7.936 2.964 1.347 1.00 93.06 185 SER A N 1
ATOM 1434 C CA . SER A 1 185 ? -8.152 2.558 -0.048 1.00 93.06 185 SER A CA 1
ATOM 1435 C C . SER A 1 185 ? -8.448 3.751 -0.951 1.00 93.06 185 SER A C 1
ATOM 1437 O O . SER A 1 185 ? -8.868 4.810 -0.480 1.00 93.06 185 SER A O 1
ATOM 1439 N N . GLN A 1 186 ? -8.247 3.569 -2.259 1.00 89.81 186 GLN A N 1
ATOM 1440 C CA . GLN A 1 186 ? -8.658 4.558 -3.262 1.00 89.81 186 GLN A CA 1
ATOM 1441 C C . GLN A 1 186 ? -10.161 4.460 -3.548 1.00 89.81 186 GLN A C 1
ATOM 1443 O O . GLN A 1 186 ? -10.815 5.471 -3.799 1.00 89.81 186 GLN A O 1
ATOM 1448 N N . SER A 1 187 ? -10.718 3.250 -3.461 1.00 90.44 187 SER A N 1
ATOM 1449 C CA . SER A 1 187 ? -12.133 2.966 -3.697 1.00 90.44 187 SER A CA 1
ATOM 1450 C C . SER A 1 187 ? -12.760 2.079 -2.604 1.00 90.44 187 SER A C 1
ATOM 1452 O O . SER A 1 187 ? -12.045 1.368 -1.887 1.00 90.44 187 SER A O 1
ATOM 1454 N N . PRO A 1 188 ? -14.091 2.142 -2.387 1.00 89.25 188 PRO A N 1
ATOM 1455 C CA . PRO A 1 188 ? -14.752 1.374 -1.328 1.00 89.25 188 PRO A CA 1
ATOM 1456 C C . PRO A 1 188 ? -14.688 -0.143 -1.515 1.00 89.25 188 PRO A C 1
ATOM 1458 O O . PRO A 1 188 ? -14.633 -0.876 -0.532 1.00 89.25 188 PRO A O 1
ATOM 1461 N N . ASP A 1 189 ? -14.695 -0.612 -2.761 1.00 87.88 189 ASP A N 1
ATOM 1462 C CA . ASP A 1 189 ? -14.670 -2.028 -3.139 1.00 87.88 189 ASP A CA 1
ATOM 1463 C C . ASP A 1 189 ? -13.318 -2.713 -2.880 1.00 87.88 189 ASP A C 1
ATOM 1465 O O . ASP A 1 189 ? -13.204 -3.929 -3.017 1.00 87.88 189 ASP A O 1
ATOM 1469 N N . GLU A 1 190 ? -12.299 -1.963 -2.457 1.00 87.31 190 GLU A N 1
ATOM 1470 C CA . GLU A 1 190 ? -10.996 -2.508 -2.095 1.00 87.31 190 GLU A CA 1
ATOM 1471 C C . GLU A 1 190 ? -10.963 -3.140 -0.695 1.00 87.31 190 GLU A C 1
ATOM 1473 O O . GLU A 1 190 ? -11.612 -2.706 0.262 1.00 87.31 190 GLU A O 1
ATOM 1478 N N . GLY A 1 191 ? -10.100 -4.148 -0.568 1.00 83.25 191 GLY A N 1
ATOM 1479 C CA . GLY A 1 191 ? -9.877 -4.887 0.669 1.00 83.25 191 GLY A CA 1
ATOM 1480 C C . GLY A 1 191 ? -10.711 -6.159 0.747 1.00 83.25 191 GLY A C 1
ATOM 1481 O O . GLY A 1 191 ? -11.318 -6.61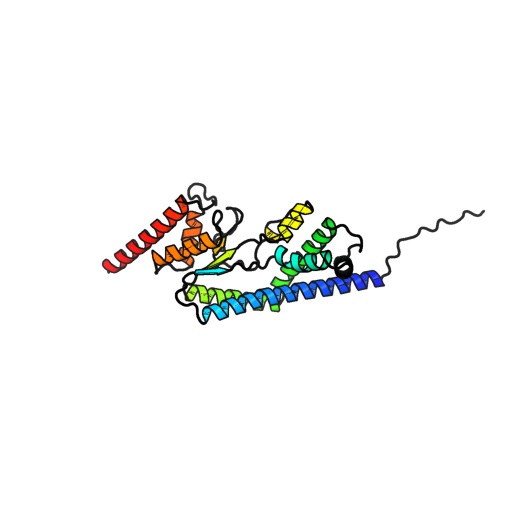0 -0.220 1.00 83.25 191 GLY A O 1
ATOM 1482 N N . SER A 1 192 ? -10.692 -6.785 1.914 1.00 84.88 192 SER A N 1
ATOM 1483 C CA . SER A 1 192 ? -11.450 -7.997 2.197 1.00 84.88 192 SER A CA 1
ATOM 1484 C C . SER A 1 192 ? -11.865 -8.032 3.666 1.00 84.88 192 SER A C 1
ATOM 1486 O O . SER A 1 192 ? -11.489 -7.168 4.462 1.00 84.88 192 SER A O 1
ATOM 1488 N N . ALA A 1 193 ? -12.613 -9.066 4.053 1.00 81.56 193 ALA A N 1
ATOM 1489 C CA . ALA A 1 193 ? -12.947 -9.302 5.456 1.00 81.56 193 ALA A CA 1
ATOM 1490 C C . ALA A 1 193 ? -11.701 -9.490 6.346 1.00 81.56 193 ALA A C 1
ATOM 1492 O O . ALA A 1 193 ? -11.760 -9.226 7.545 1.00 81.56 193 ALA A O 1
ATOM 1493 N N . THR A 1 194 ? -10.575 -9.933 5.772 1.00 84.75 194 THR A N 1
ATOM 1494 C CA . THR A 1 194 ? -9.315 -10.161 6.495 1.00 84.75 194 THR A CA 1
ATOM 1495 C C . THR A 1 194 ? -8.326 -9.010 6.331 1.00 84.75 194 THR A C 1
ATOM 1497 O O . THR A 1 194 ? -7.611 -8.694 7.275 1.00 84.75 194 THR A O 1
ATOM 1500 N N . GLN A 1 195 ? -8.296 -8.355 5.169 1.00 90.56 195 GLN A N 1
ATOM 1501 C CA . GLN A 1 195 ? -7.473 -7.177 4.892 1.00 90.56 195 GLN A CA 1
ATOM 1502 C C . GLN A 1 195 ? -8.363 -5.938 4.809 1.00 90.56 195 GLN A C 1
ATOM 1504 O O . GLN A 1 195 ? -8.857 -5.577 3.741 1.00 90.56 195 GLN A O 1
ATOM 1509 N N . VAL A 1 196 ? -8.580 -5.288 5.951 1.00 92.81 196 VAL A N 1
ATOM 1510 C CA . VAL A 1 196 ? -9.507 -4.157 6.045 1.00 92.81 196 VAL A CA 1
ATOM 1511 C C . VAL A 1 196 ? -8.885 -2.899 5.437 1.00 92.81 196 VAL A C 1
ATOM 1513 O O . VAL A 1 196 ? -7.913 -2.349 5.966 1.00 92.81 196 VAL A O 1
ATOM 1516 N N . MET A 1 197 ? -9.495 -2.424 4.350 1.00 94.69 197 MET A N 1
ATOM 1517 C CA . MET A 1 197 ? -9.173 -1.154 3.702 1.00 94.69 197 MET A CA 1
ATOM 1518 C C . MET A 1 197 ? -10.367 -0.197 3.799 1.00 94.69 197 MET A C 1
ATOM 1520 O O . MET A 1 197 ? -11.524 -0.617 3.712 1.00 94.69 197 MET A O 1
ATOM 1524 N N . VAL A 1 198 ? -10.085 1.080 4.041 1.00 94.94 198 VAL A N 1
ATOM 1525 C CA . VAL A 1 198 ? -11.079 2.113 4.338 1.00 94.94 198 VAL A CA 1
ATOM 1526 C C . VAL A 1 198 ? -10.964 3.250 3.326 1.00 94.94 198 VAL A C 1
ATOM 1528 O O . VAL A 1 198 ? -9.958 3.955 3.296 1.00 94.94 198 VAL A O 1
ATOM 1531 N N . ALA A 1 199 ? -12.018 3.461 2.539 1.00 94.06 199 ALA A N 1
ATOM 1532 C CA . ALA A 1 199 ? -12.117 4.589 1.617 1.00 94.06 199 ALA A CA 1
ATOM 1533 C C . ALA A 1 199 ? -12.682 5.834 2.317 1.00 94.06 199 ALA A C 1
ATOM 1535 O O . ALA A 1 199 ? -13.399 5.727 3.314 1.00 94.06 199 ALA A O 1
ATOM 1536 N N . GLY A 1 200 ? -12.408 7.015 1.758 1.00 92.69 200 GLY A N 1
ATOM 1537 C CA . GLY A 1 200 ? -12.967 8.296 2.217 1.00 92.69 200 GLY A CA 1
ATOM 1538 C C . GLY A 1 200 ? -12.166 9.009 3.310 1.00 92.69 200 GLY A C 1
ATOM 1539 O O . GLY A 1 200 ? -12.455 10.163 3.607 1.00 92.69 200 GLY A O 1
ATOM 1540 N N . LEU A 1 201 ? -11.133 8.368 3.866 1.00 93.69 201 LEU A N 1
ATOM 1541 C CA . LEU A 1 201 ? -10.239 8.965 4.860 1.00 93.69 201 LEU A CA 1
ATOM 1542 C C . LEU A 1 201 ? -8.798 9.008 4.349 1.00 93.69 201 LEU A C 1
ATOM 1544 O O . LEU A 1 201 ? -8.323 8.075 3.706 1.00 93.69 201 LEU A O 1
ATOM 1548 N N . THR A 1 202 ? -8.072 10.065 4.706 1.00 93.56 202 THR A N 1
ATOM 1549 C CA . THR A 1 202 ? -6.613 10.116 4.563 1.00 93.56 202 THR A CA 1
ATOM 1550 C C . THR A 1 202 ? -5.927 9.253 5.623 1.00 93.56 202 THR A C 1
ATOM 1552 O O . THR A 1 202 ? -6.508 8.922 6.661 1.00 93.56 202 THR A O 1
ATOM 1555 N N . LEU A 1 203 ? -4.646 8.932 5.406 1.00 94.25 203 LEU A N 1
ATOM 1556 C CA . LEU A 1 203 ? -3.840 8.150 6.349 1.00 94.25 203 LEU A CA 1
ATOM 1557 C C . LEU A 1 203 ? -3.840 8.773 7.757 1.00 94.25 203 LEU A C 1
ATOM 1559 O O . LEU A 1 203 ? -3.997 8.073 8.758 1.00 94.25 203 LEU A O 1
ATOM 1563 N N . ALA A 1 204 ? -3.722 10.101 7.829 1.00 93.69 204 ALA A N 1
ATOM 1564 C CA . ALA A 1 204 ? -3.746 10.844 9.085 1.00 93.69 204 ALA A CA 1
ATOM 1565 C C . ALA A 1 204 ? -5.128 10.806 9.757 1.00 93.69 204 ALA A C 1
ATOM 1567 O O . ALA A 1 204 ? -5.215 10.621 10.972 1.00 93.69 204 ALA A O 1
ATOM 1568 N N . GLN A 1 205 ? -6.211 10.933 8.983 1.00 95.06 205 GLN A N 1
ATOM 1569 C CA . GLN A 1 205 ? -7.578 10.852 9.508 1.00 95.06 205 GLN A CA 1
ATOM 1570 C C . GLN A 1 205 ? -7.884 9.461 10.069 1.00 95.06 205 GLN A C 1
ATOM 1572 O O . GLN A 1 205 ? -8.393 9.356 11.185 1.00 95.06 205 GLN A O 1
ATOM 1577 N N . LEU A 1 206 ? -7.512 8.395 9.353 1.00 96.00 206 LEU A N 1
ATOM 1578 C CA . LEU A 1 206 ? -7.688 7.024 9.832 1.00 96.00 206 LEU A CA 1
ATOM 1579 C C . LEU A 1 206 ? -6.840 6.752 11.085 1.00 96.00 206 LEU A C 1
ATOM 1581 O O . LEU A 1 206 ? -7.345 6.199 12.063 1.00 96.00 206 LEU A O 1
ATOM 1585 N N . GLY A 1 207 ? -5.579 7.198 11.102 1.00 95.38 207 GLY A N 1
ATOM 1586 C CA . GLY A 1 207 ? -4.719 7.105 12.284 1.00 95.38 207 GLY A CA 1
ATOM 1587 C C . GLY A 1 207 ? -5.304 7.832 13.502 1.00 95.38 207 GLY A C 1
ATOM 1588 O O . GLY A 1 207 ? -5.360 7.273 14.600 1.00 95.38 207 GLY A O 1
ATOM 1589 N N . SER A 1 208 ? -5.814 9.050 13.301 1.00 94.69 208 SER A N 1
ATOM 1590 C CA . SER A 1 208 ? -6.475 9.843 14.344 1.00 94.69 208 SER A CA 1
ATOM 1591 C C . SER A 1 208 ? -7.742 9.165 14.866 1.00 94.69 208 SER A C 1
ATOM 1593 O O . SER A 1 208 ? -7.934 9.081 16.081 1.00 94.69 208 SER A O 1
ATOM 1595 N N . LEU A 1 209 ? -8.569 8.610 13.973 1.00 95.50 209 LEU A N 1
ATOM 1596 C CA . LEU A 1 209 ? -9.768 7.860 14.343 1.00 95.50 209 LEU A CA 1
ATOM 1597 C C . LEU A 1 209 ? -9.418 6.660 15.224 1.00 95.50 209 LEU A C 1
ATOM 1599 O O . LEU A 1 209 ? -9.984 6.514 16.303 1.00 95.50 209 LEU A O 1
ATOM 1603 N N . VAL A 1 210 ? -8.439 5.845 14.829 1.00 95.69 210 VAL A N 1
ATOM 1604 C CA . VAL A 1 210 ? -7.980 4.700 15.633 1.00 95.69 210 VAL A CA 1
ATOM 1605 C C . VAL A 1 210 ? -7.475 5.152 17.007 1.00 95.69 210 VAL A C 1
ATOM 1607 O O . VAL A 1 210 ? -7.843 4.565 18.027 1.00 95.69 210 VAL A O 1
ATOM 1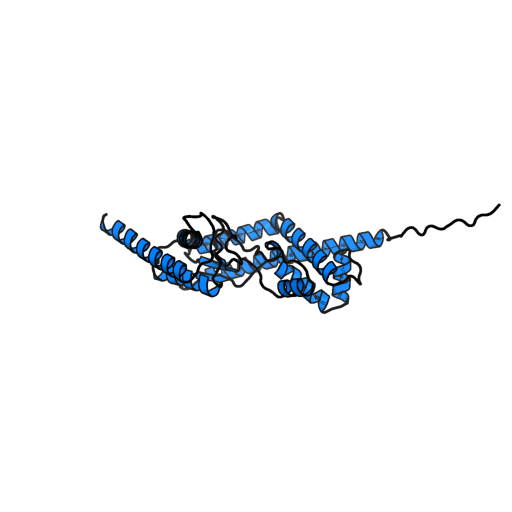610 N N . GLY A 1 211 ? -6.677 6.223 17.060 1.00 93.38 211 GLY A N 1
ATOM 1611 C CA . GLY A 1 211 ? -6.229 6.811 18.323 1.00 93.38 211 GLY A CA 1
ATOM 1612 C C . GLY A 1 211 ? -7.395 7.288 19.196 1.00 93.38 211 GLY A C 1
ATOM 1613 O O . GLY A 1 211 ? -7.402 7.062 20.407 1.00 93.38 211 GLY A O 1
ATOM 1614 N N . HIS A 1 212 ? -8.416 7.895 18.590 1.00 92.75 212 HIS A N 1
ATOM 1615 C CA . HIS A 1 212 ? -9.620 8.338 19.285 1.00 92.75 212 HIS A CA 1
ATOM 1616 C C . HIS A 1 212 ? -10.431 7.155 19.832 1.00 92.75 212 HIS A C 1
ATOM 1618 O O . HIS A 1 212 ? -10.826 7.186 20.996 1.00 92.75 212 HIS A O 1
ATOM 1624 N N . LEU A 1 213 ? -10.618 6.084 19.054 1.00 93.50 213 LEU A N 1
ATOM 1625 C CA . LEU A 1 213 ? -11.339 4.885 19.498 1.00 93.50 213 LEU A CA 1
ATOM 1626 C C . LEU A 1 213 ? -10.688 4.238 20.716 1.00 93.50 213 LEU A C 1
ATOM 1628 O O . LEU A 1 213 ? -11.387 3.812 21.629 1.00 93.50 213 LEU A O 1
ATOM 1632 N N . ARG A 1 214 ? -9.356 4.232 20.777 1.00 91.12 214 ARG A N 1
ATOM 1633 C CA . ARG A 1 214 ? -8.623 3.723 21.943 1.00 91.12 214 ARG A CA 1
ATOM 1634 C C . ARG A 1 214 ? -8.744 4.604 23.172 1.00 91.12 214 ARG A C 1
ATOM 1636 O O . ARG A 1 214 ? -8.746 4.082 24.278 1.00 91.12 214 ARG A O 1
ATOM 1643 N N . ARG A 1 215 ? -8.847 5.924 23.000 1.00 90.00 215 ARG A N 1
ATOM 1644 C CA . ARG A 1 215 ? -9.141 6.824 24.124 1.00 90.00 215 ARG A CA 1
ATOM 1645 C C . ARG A 1 215 ? -10.556 6.608 24.652 1.00 90.00 215 ARG A C 1
ATOM 1647 O O . ARG A 1 215 ? -10.745 6.611 25.860 1.00 90.00 215 ARG A O 1
ATOM 1654 N N . LEU A 1 216 ? -11.526 6.401 23.759 1.00 90.75 216 LEU A N 1
ATOM 1655 C CA . LEU A 1 216 ? -12.912 6.121 24.141 1.00 90.75 216 LEU A CA 1
ATOM 1656 C C . LEU A 1 216 ? -13.073 4.746 24.790 1.00 90.75 216 LEU A C 1
ATOM 1658 O O . LEU A 1 216 ? -13.851 4.606 25.726 1.00 90.75 216 LEU A O 1
ATOM 1662 N N . ASN A 1 217 ? -12.364 3.737 24.289 1.00 89.94 217 ASN A N 1
ATOM 1663 C CA . ASN A 1 217 ? -12.412 2.377 24.800 1.00 89.94 217 ASN A CA 1
ATOM 1664 C C . ASN A 1 217 ? -11.007 1.743 24.762 1.00 89.94 217 ASN A C 1
ATOM 1666 O O . ASN A 1 217 ? -10.633 1.105 23.771 1.00 89.94 217 ASN A O 1
ATOM 1670 N N . PRO A 1 218 ? -10.232 1.877 25.857 1.00 88.25 218 PRO A N 1
ATOM 1671 C CA . PRO A 1 218 ? -8.878 1.324 25.955 1.00 88.25 218 PRO A CA 1
ATOM 1672 C C . PRO A 1 218 ? -8.815 -0.210 25.888 1.00 88.25 218 PRO A C 1
ATOM 1674 O O . PRO A 1 218 ? -7.734 -0.773 25.723 1.00 88.25 218 PRO A O 1
ATOM 1677 N N . MET A 1 219 ? -9.958 -0.891 26.022 1.00 88.56 219 MET A N 1
ATOM 1678 C CA . MET A 1 219 ? -10.068 -2.353 26.026 1.00 88.56 219 MET A CA 1
ATOM 1679 C C . MET A 1 219 ? -10.334 -2.947 24.636 1.00 88.56 219 MET A C 1
ATOM 1681 O O . MET A 1 219 ? -10.468 -4.169 24.513 1.00 88.56 219 MET A O 1
ATOM 1685 N N . LEU A 1 220 ? -10.433 -2.118 23.589 1.00 91.31 220 LEU A N 1
ATOM 1686 C CA . LEU A 1 220 ? -10.550 -2.609 22.218 1.00 91.31 220 LEU A CA 1
ATOM 1687 C C . LEU A 1 220 ? -9.244 -3.276 21.777 1.00 91.31 220 LEU A C 1
ATOM 1689 O O . LEU A 1 220 ? -8.177 -2.661 21.771 1.00 91.31 220 LEU A O 1
ATOM 1693 N N . SER A 1 221 ? -9.348 -4.536 21.359 1.00 93.06 221 SER A N 1
ATOM 1694 C CA . SER A 1 221 ? -8.284 -5.203 20.607 1.00 93.06 221 SER A CA 1
ATOM 1695 C C . SER A 1 221 ? -8.193 -4.641 19.188 1.00 93.06 221 SER A C 1
ATOM 1697 O O . SER A 1 221 ? -9.162 -4.103 18.645 1.00 93.06 221 SER A O 1
ATOM 1699 N N . ASN A 1 222 ? -7.045 -4.825 18.543 1.00 95.25 222 ASN A N 1
ATOM 1700 C CA . ASN A 1 222 ? -6.854 -4.429 17.152 1.00 95.25 222 ASN A CA 1
ATOM 1701 C C . ASN A 1 222 ? -7.870 -5.112 16.216 1.00 95.25 222 ASN A C 1
ATOM 1703 O O . ASN A 1 222 ? -8.449 -4.458 15.353 1.00 95.25 222 ASN A O 1
ATOM 1707 N N . ALA A 1 223 ? -8.160 -6.401 16.428 1.00 94.12 223 ALA A N 1
ATOM 1708 C CA . ALA A 1 223 ? -9.174 -7.130 15.664 1.00 94.12 223 ALA A CA 1
ATOM 1709 C C . ALA A 1 223 ? -10.572 -6.499 15.790 1.00 94.12 223 ALA A C 1
ATOM 1711 O O . ALA A 1 223 ? -11.293 -6.380 14.800 1.00 94.12 223 ALA A O 1
ATOM 1712 N N . GLN A 1 224 ? -10.939 -6.033 16.987 1.00 93.69 224 GLN A N 1
ATOM 1713 C CA . GLN A 1 224 ? -12.199 -5.320 17.199 1.00 93.69 224 GLN A CA 1
ATOM 1714 C C . GLN A 1 224 ? -12.205 -3.956 16.510 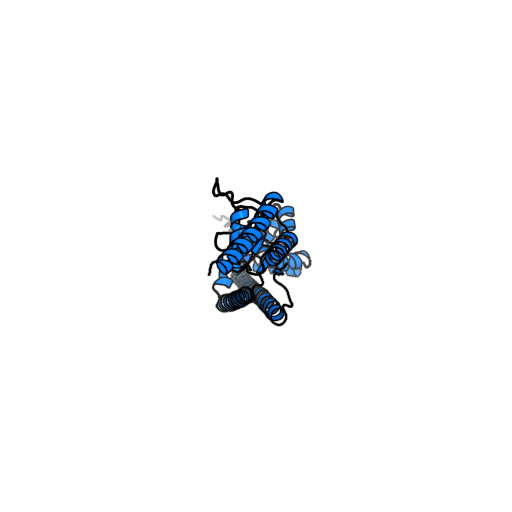1.00 93.69 224 GLN A C 1
ATOM 1716 O O . GLN A 1 224 ? -13.202 -3.613 15.885 1.00 93.69 224 GLN A O 1
ATOM 1721 N N . VAL A 1 225 ? -11.102 -3.201 16.558 1.00 94.62 225 VAL A N 1
ATOM 1722 C CA . VAL A 1 225 ? -10.979 -1.936 15.811 1.00 94.62 225 VAL A CA 1
ATOM 1723 C C . VAL A 1 225 ? -11.142 -2.180 14.306 1.00 94.62 225 VAL A C 1
ATOM 1725 O O . VAL A 1 225 ? -11.925 -1.484 13.660 1.00 94.62 225 VAL A O 1
ATOM 1728 N N . ARG A 1 226 ? -10.471 -3.203 13.756 1.00 94.75 226 ARG A N 1
ATOM 1729 C CA . ARG A 1 226 ? -10.611 -3.611 12.348 1.00 94.75 226 ARG A CA 1
ATOM 1730 C C . ARG A 1 226 ? -12.057 -3.971 12.003 1.00 94.75 226 ARG A C 1
ATOM 1732 O O . ARG A 1 226 ? -12.581 -3.474 11.013 1.00 94.75 226 ARG A O 1
ATOM 1739 N N . SER A 1 227 ? -12.723 -4.760 12.845 1.00 92.69 227 SER A N 1
ATOM 1740 C CA . SER A 1 227 ? -14.124 -5.159 12.655 1.00 92.69 227 SER A CA 1
ATOM 1741 C C . SER A 1 227 ? -15.099 -3.974 12.714 1.00 92.69 227 SER A C 1
ATOM 1743 O O . SER A 1 227 ? -15.984 -3.860 11.867 1.00 92.69 227 SER A O 1
ATOM 1745 N N . LEU A 1 228 ? -14.906 -3.040 13.652 1.00 92.88 228 LEU A N 1
ATOM 1746 C CA . LEU A 1 228 ? -15.714 -1.820 13.754 1.00 92.88 228 LEU A CA 1
ATOM 1747 C C . LEU A 1 228 ? -15.612 -0.968 12.485 1.00 92.88 228 LEU A C 1
ATOM 1749 O O . LEU A 1 228 ? -16.631 -0.546 11.937 1.00 92.88 228 LEU A O 1
ATOM 1753 N N . LEU A 1 229 ? -14.390 -0.754 11.994 1.00 93.94 229 LEU A N 1
ATOM 1754 C CA . LEU A 1 229 ? -14.148 0.023 10.780 1.00 93.94 229 LEU A CA 1
ATOM 1755 C C . LEU A 1 229 ? -14.653 -0.697 9.529 1.00 93.94 229 LEU A C 1
ATOM 1757 O O . LEU A 1 229 ? -15.243 -0.055 8.661 1.00 93.94 229 LEU A O 1
ATOM 1761 N N . LEU A 1 230 ? -14.493 -2.022 9.446 1.00 92.31 230 LEU A N 1
ATOM 1762 C CA . LEU A 1 230 ? -15.061 -2.835 8.369 1.00 92.31 230 LEU A CA 1
ATOM 1763 C C . LEU A 1 230 ? -16.589 -2.697 8.332 1.00 92.31 230 LEU A C 1
ATOM 1765 O O . LEU A 1 230 ? -17.158 -2.440 7.273 1.00 92.31 230 LEU A O 1
ATOM 1769 N N . ARG A 1 231 ? -17.250 -2.805 9.488 1.00 90.69 231 ARG A N 1
ATOM 1770 C CA . ARG A 1 231 ? -18.707 -2.670 9.598 1.00 90.69 231 ARG A CA 1
ATOM 1771 C C . ARG A 1 231 ? -19.185 -1.280 9.194 1.00 90.69 231 ARG A C 1
ATOM 1773 O O . ARG A 1 231 ? -20.167 -1.172 8.476 1.00 90.69 231 ARG A O 1
ATOM 1780 N N . ALA A 1 232 ? -18.495 -0.225 9.614 1.00 90.31 232 ALA A N 1
ATOM 1781 C CA . ALA A 1 232 ? -18.875 1.138 9.249 1.00 90.31 232 ALA A CA 1
ATOM 1782 C C . ALA A 1 232 ? -18.653 1.457 7.768 1.00 90.31 232 ALA A C 1
ATOM 1784 O O . ALA A 1 232 ? -19.409 2.222 7.177 1.00 90.31 232 ALA A O 1
ATOM 1785 N N . SER A 1 233 ? -17.654 0.820 7.157 1.00 89.62 233 SER A N 1
ATOM 1786 C CA . SER A 1 233 ? -17.391 0.889 5.715 1.00 89.62 233 SER A CA 1
ATOM 1787 C C . SER A 1 233 ? -18.240 -0.102 4.910 1.00 89.62 233 SER A C 1
ATOM 1789 O O . SER A 1 233 ? -17.960 -0.343 3.739 1.00 89.62 233 SER A O 1
ATOM 1791 N N . THR A 1 234 ? -19.278 -0.690 5.514 1.00 88.12 234 THR A N 1
ATOM 1792 C CA . THR A 1 234 ? -20.218 -1.592 4.843 1.00 88.12 234 THR A CA 1
ATOM 1793 C C . THR A 1 234 ? -21.642 -1.086 5.043 1.00 88.12 234 THR A C 1
ATOM 1795 O O . THR A 1 234 ? -22.101 -0.881 6.165 1.00 88.12 234 THR A O 1
ATOM 1798 N N . ASP A 1 235 ? -22.367 -0.887 3.949 1.00 85.50 235 ASP A N 1
ATOM 1799 C CA . ASP A 1 235 ? -23.814 -0.757 3.988 1.00 85.50 235 ASP A CA 1
ATOM 1800 C C . ASP A 1 235 ? -24.414 -2.124 4.329 1.00 85.50 235 ASP A C 1
ATOM 1802 O O . ASP A 1 235 ? -24.430 -3.040 3.511 1.00 85.50 235 ASP A O 1
ATOM 1806 N N . MET A 1 236 ? -24.904 -2.271 5.558 1.00 82.75 236 MET A N 1
ATOM 1807 C CA . MET A 1 236 ? -25.458 -3.536 6.046 1.00 82.75 236 MET A CA 1
ATOM 1808 C C . MET A 1 236 ? -26.771 -3.934 5.356 1.00 82.75 236 MET A C 1
ATOM 1810 O O . MET A 1 236 ? -27.138 -5.103 5.420 1.00 82.75 236 MET A O 1
ATOM 1814 N N . LYS A 1 237 ? -27.493 -2.995 4.723 1.00 85.75 237 LYS A N 1
ATOM 1815 C CA . LYS A 1 237 ? -28.736 -3.300 3.997 1.00 85.75 237 LYS A CA 1
ATOM 1816 C C . LYS A 1 237 ? -28.437 -3.866 2.617 1.00 85.75 237 LYS A C 1
ATOM 1818 O O . LYS A 1 237 ? -29.118 -4.783 2.175 1.00 85.75 237 LYS A O 1
ATOM 1823 N N . LEU A 1 238 ? -27.433 -3.301 1.952 1.00 84.62 238 LEU A N 1
ATOM 1824 C CA . LEU A 1 238 ? -27.048 -3.688 0.594 1.00 84.62 238 LEU A CA 1
ATOM 1825 C C . LEU A 1 238 ? -25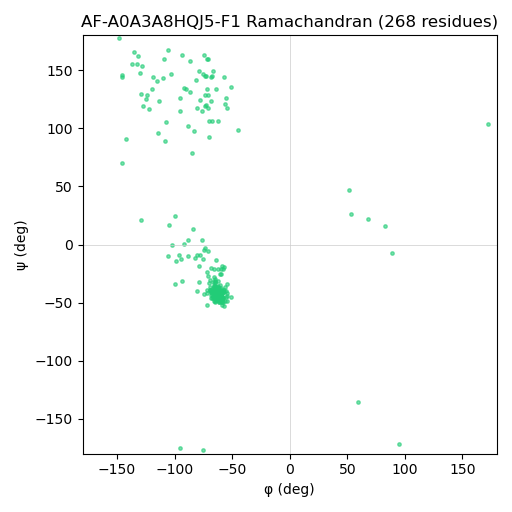.896 -4.701 0.564 1.00 84.62 238 LEU A C 1
ATOM 1827 O O . LEU A 1 238 ? -25.581 -5.225 -0.497 1.00 84.62 238 LEU A O 1
ATOM 1831 N N . ALA A 1 239 ? -25.262 -4.966 1.709 1.00 83.38 239 ALA A N 1
ATOM 1832 C CA . ALA A 1 239 ? -24.013 -5.720 1.828 1.00 83.38 239 ALA A CA 1
ATOM 1833 C C . ALA A 1 239 ? -22.883 -5.180 0.923 1.00 83.38 239 ALA A C 1
ATOM 1835 O O . ALA A 1 239 ? -21.975 -5.915 0.539 1.00 83.38 239 ALA A O 1
ATOM 1836 N N . LEU A 1 240 ? -22.927 -3.884 0.593 1.00 87.19 240 LEU A N 1
ATOM 1837 C CA . LEU A 1 240 ? -21.958 -3.214 -0.275 1.00 87.19 240 LEU A CA 1
ATOM 1838 C C . LEU A 1 240 ? -20.978 -2.381 0.541 1.00 87.19 240 LEU A C 1
ATOM 1840 O O . LEU A 1 240 ? -21.325 -1.804 1.570 1.00 87.19 240 LEU A O 1
ATOM 1844 N N . ARG A 1 241 ? -19.738 -2.286 0.065 1.00 89.88 241 ARG A N 1
ATOM 1845 C CA . ARG A 1 241 ? -18.734 -1.418 0.679 1.00 89.88 241 ARG A CA 1
ATOM 1846 C C . ARG A 1 241 ? -19.033 0.050 0.369 1.00 89.88 241 ARG A C 1
ATOM 1848 O O . ARG A 1 241 ?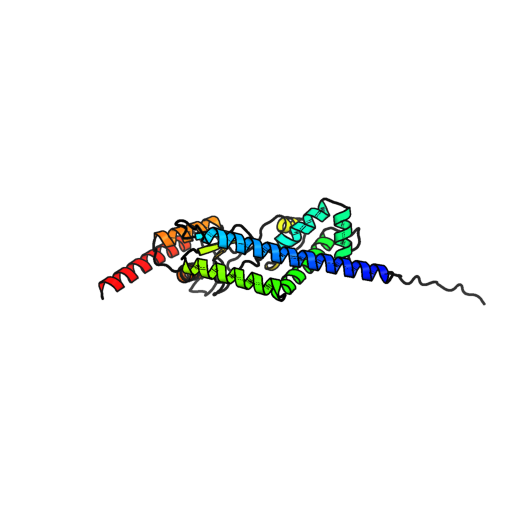 -19.477 0.376 -0.729 1.00 89.88 241 ARG A O 1
ATOM 1855 N N . LYS A 1 242 ? -18.755 0.939 1.322 1.00 92.19 242 LYS A N 1
ATOM 1856 C CA . LYS A 1 242 ? -18.919 2.392 1.180 1.00 92.19 242 LYS A CA 1
ATOM 1857 C C . LYS A 1 242 ? -17.737 3.161 1.766 1.00 92.19 242 LYS A C 1
ATOM 1859 O O . LYS A 1 242 ? -17.039 2.669 2.654 1.00 92.19 242 LYS A O 1
ATOM 1864 N N . ALA A 1 243 ? -17.525 4.375 1.264 1.00 91.75 243 ALA A N 1
ATOM 1865 C CA . ALA A 1 243 ? -16.577 5.311 1.853 1.00 91.75 243 ALA A CA 1
ATOM 1866 C C . ALA A 1 243 ? -17.067 5.765 3.237 1.00 91.75 243 ALA A C 1
ATOM 1868 O O . ALA A 1 243 ? -18.270 5.918 3.451 1.00 91.75 243 ALA A O 1
ATOM 1869 N N . LEU A 1 244 ? -16.140 5.979 4.171 1.00 91.75 244 LEU A N 1
ATOM 1870 C CA . LEU A 1 244 ? -16.463 6.577 5.463 1.00 91.75 244 LEU A CA 1
ATOM 1871 C C . LEU A 1 244 ? -16.561 8.094 5.312 1.00 91.75 244 LEU A C 1
ATOM 1873 O O . LEU A 1 244 ? -15.568 8.752 5.006 1.00 91.75 244 LEU A O 1
ATOM 1877 N N . GLY A 1 245 ? -17.749 8.635 5.566 1.00 90.06 245 GLY A N 1
ATOM 1878 C CA . GLY A 1 245 ? -17.958 10.056 5.785 1.00 90.06 245 GLY A CA 1
ATOM 1879 C C . GLY A 1 245 ? -17.965 10.403 7.273 1.00 90.06 245 GLY A C 1
ATOM 1880 O O . GLY A 1 245 ? -17.757 9.561 8.150 1.00 90.06 245 GLY A O 1
ATOM 1881 N N . GLN A 1 246 ? -18.245 11.672 7.564 1.00 89.06 246 GLN A N 1
ATOM 1882 C CA . GLN A 1 246 ? -18.325 12.190 8.932 1.00 89.06 246 GLN A CA 1
ATOM 1883 C C . GLN A 1 246 ? -19.359 11.430 9.784 1.00 89.06 246 GLN A C 1
ATOM 1885 O O . GLN A 1 246 ? -19.086 11.091 10.935 1.00 89.06 246 GLN A O 1
ATOM 1890 N N . GLN A 1 247 ? -20.517 11.104 9.204 1.00 88.56 247 GLN A N 1
ATOM 1891 C CA . GLN A 1 247 ? -21.582 10.383 9.897 1.00 88.56 247 GLN A CA 1
ATOM 1892 C C . GLN A 1 247 ? -21.140 8.973 10.311 1.00 88.56 247 GLN A C 1
ATOM 1894 O O . GLN A 1 247 ? -21.378 8.555 11.444 1.00 88.56 247 GLN A O 1
ATOM 1899 N N . GLU A 1 248 ? -20.474 8.228 9.425 1.00 90.44 248 GLU A N 1
ATOM 1900 C CA . GLU A 1 248 ? -19.959 6.899 9.759 1.00 90.44 248 GLU A CA 1
ATOM 1901 C C . GLU A 1 248 ? -18.867 6.970 10.831 1.00 90.44 248 GLU A C 1
ATOM 1903 O O . GLU A 1 248 ? -18.816 6.118 11.719 1.00 90.44 248 GLU A O 1
ATOM 1908 N N . VAL A 1 249 ? -18.012 7.995 10.787 1.00 89.19 249 VAL A N 1
ATOM 1909 C CA . VAL A 1 249 ? -16.982 8.223 11.809 1.00 89.19 249 VAL A CA 1
ATOM 1910 C C . VAL A 1 249 ? -17.614 8.427 13.190 1.00 89.19 249 VAL A C 1
ATOM 1912 O O . VAL A 1 249 ? -17.169 7.816 14.165 1.00 89.19 249 VAL A O 1
ATOM 1915 N N . GLU A 1 250 ? -18.671 9.232 13.283 1.00 90.19 250 GLU A N 1
ATOM 1916 C CA . GLU A 1 250 ? -19.413 9.455 14.530 1.00 90.19 250 GLU A CA 1
ATOM 1917 C C . GLU A 1 250 ? -20.091 8.175 15.033 1.00 90.19 250 GLU A C 1
ATOM 1919 O O . GLU A 1 250 ? -19.997 7.850 16.220 1.00 90.19 250 GLU A O 1
ATOM 1924 N N . GLN A 1 251 ? -20.695 7.393 14.133 1.00 88.75 251 GLN A N 1
ATOM 1925 C CA . GLN A 1 251 ? -21.296 6.098 14.469 1.00 88.75 251 GLN A CA 1
ATOM 1926 C C . GLN A 1 251 ? -20.267 5.109 15.033 1.00 88.75 251 GLN A C 1
ATOM 1928 O O . GLN A 1 251 ? -20.544 4.429 16.022 1.00 88.75 251 GLN A O 1
ATOM 1933 N N . VAL A 1 252 ? -19.067 5.041 14.446 1.00 90.38 252 VAL A N 1
ATOM 1934 C CA . VAL A 1 252 ? -17.977 4.178 14.934 1.00 90.38 252 VAL A CA 1
ATOM 1935 C C . VAL A 1 252 ? -17.534 4.586 16.336 1.00 90.38 252 VAL A C 1
ATOM 1937 O O . VAL A 1 252 ? -17.323 3.726 17.195 1.00 90.38 252 VAL A O 1
ATOM 1940 N N . GLN A 1 253 ? -17.410 5.889 16.586 1.00 89.69 253 GLN A N 1
ATOM 1941 C CA . GLN A 1 253 ? -17.048 6.406 17.903 1.00 89.69 253 GLN A CA 1
ATOM 1942 C C . GLN A 1 253 ? -18.119 6.097 18.949 1.00 89.69 253 GLN A C 1
ATOM 1944 O O . GLN A 1 253 ? -17.784 5.670 20.055 1.00 89.69 253 GLN A O 1
ATOM 1949 N N . GLU A 1 254 ? -19.396 6.267 18.611 1.00 89.06 254 GLU A N 1
ATOM 1950 C CA . GLU A 1 254 ? -20.486 5.963 19.534 1.00 89.06 254 GLU A CA 1
ATOM 1951 C C . GLU A 1 254 ? -20.570 4.465 19.843 1.00 89.06 254 GLU A C 1
ATOM 1953 O O . GLU A 1 254 ? -20.658 4.078 21.010 1.00 89.06 254 GLU A O 1
ATOM 1958 N N . LEU A 1 255 ? -20.417 3.605 18.833 1.00 88.12 255 LEU A N 1
ATOM 1959 C CA . LEU A 1 255 ? -20.378 2.157 19.031 1.00 88.12 255 LEU A CA 1
ATOM 1960 C C . LEU A 1 255 ? -19.217 1.737 19.950 1.00 88.12 255 LEU A C 1
ATOM 1962 O O . LEU A 1 255 ? -19.392 0.885 20.822 1.00 88.12 255 LEU A O 1
ATOM 1966 N N . ALA A 1 256 ? -18.045 2.369 19.826 1.00 87.38 256 ALA A N 1
ATOM 1967 C CA . ALA A 1 256 ? -16.919 2.116 20.726 1.00 87.38 256 ALA A CA 1
ATOM 1968 C C . ALA A 1 256 ? -17.238 2.468 22.193 1.00 87.38 256 ALA A C 1
ATOM 1970 O O . ALA A 1 256 ? -16.857 1.707 23.091 1.00 87.38 256 ALA A O 1
ATOM 1971 N N . ARG A 1 257 ? -17.968 3.570 22.444 1.00 87.75 257 ARG A N 1
ATOM 1972 C CA . ARG A 1 257 ? -18.439 3.949 23.792 1.00 87.75 257 ARG A CA 1
ATOM 1973 C C . ARG A 1 257 ? -19.454 2.949 24.334 1.00 87.75 257 ARG A C 1
ATOM 1975 O O . ARG A 1 257 ? -19.348 2.538 25.488 1.00 87.75 257 ARG A O 1
ATOM 1982 N N . GLN A 1 258 ? -20.415 2.538 23.509 1.00 87.06 258 GLN A N 1
ATOM 1983 C CA . GLN A 1 258 ? -21.437 1.562 23.894 1.00 87.06 258 GLN A CA 1
ATOM 1984 C C . GLN A 1 258 ? -20.815 0.215 24.278 1.00 87.06 258 GLN A C 1
ATOM 1986 O O . GLN A 1 258 ? -21.172 -0.346 25.310 1.00 87.06 258 GLN A O 1
ATOM 1991 N N . LEU A 1 259 ? -19.818 -0.258 23.523 1.00 85.94 259 LEU A N 1
ATOM 1992 C CA . LEU A 1 259 ? -19.086 -1.487 23.845 1.00 85.94 259 LEU A CA 1
ATOM 1993 C C . LEU A 1 259 ? -18.342 -1.411 25.184 1.00 85.94 259 LEU A C 1
ATOM 1995 O O . LEU A 1 259 ? -18.266 -2.412 25.894 1.00 85.94 259 LEU A O 1
ATOM 1999 N N . LEU A 1 260 ? -17.797 -0.244 25.546 1.00 85.31 260 LEU A N 1
ATOM 2000 C CA . LEU A 1 260 ? -17.174 -0.065 26.860 1.00 85.31 260 LEU A CA 1
ATOM 2001 C C . LEU A 1 260 ? -18.221 -0.142 27.975 1.00 85.31 260 LEU A C 1
ATOM 2003 O O . LEU A 1 260 ? -18.002 -0.833 28.966 1.00 85.31 260 LEU A O 1
ATOM 2007 N N . ARG A 1 261 ? -19.359 0.543 27.800 1.00 84.75 261 ARG A N 1
ATOM 2008 C CA . ARG A 1 261 ? -20.460 0.536 28.776 1.00 84.75 261 ARG A CA 1
ATOM 2009 C C . ARG A 1 261 ? -21.001 -0.874 29.003 1.00 84.75 261 ARG A C 1
ATOM 2011 O O . ARG A 1 261 ? -21.172 -1.260 30.149 1.00 84.75 261 ARG A O 1
ATOM 2018 N N . LEU A 1 262 ? -21.215 -1.648 27.938 1.00 83.19 262 LEU A N 1
ATOM 2019 C CA . LEU A 1 262 ? -21.691 -3.032 28.036 1.00 83.19 262 LEU A CA 1
ATOM 2020 C C . LEU A 1 262 ? -20.723 -3.918 28.829 1.00 83.19 262 LEU A C 1
ATOM 2022 O O . LEU A 1 262 ? -21.149 -4.597 29.755 1.00 83.19 262 LEU A O 1
ATOM 2026 N N . ARG A 1 263 ? -19.417 -3.839 28.546 1.00 77.44 263 ARG A N 1
ATOM 2027 C CA . ARG A 1 263 ? -18.403 -4.576 29.319 1.00 77.44 263 ARG A CA 1
ATOM 2028 C C . ARG A 1 263 ? -18.328 -4.133 30.778 1.00 77.44 263 ARG A C 1
ATOM 2030 O O . ARG A 1 263 ? -18.130 -4.957 31.661 1.00 77.44 263 ARG A O 1
ATOM 2037 N N . ALA A 1 264 ? -18.482 -2.836 31.046 1.00 72.62 264 ALA A N 1
ATOM 2038 C CA . ALA A 1 264 ? -18.533 -2.336 32.417 1.00 72.62 264 ALA A CA 1
ATOM 2039 C C . ALA A 1 264 ? -19.745 -2.902 33.178 1.00 72.62 264 ALA A C 1
ATOM 2041 O O . ALA A 1 264 ? -19.614 -3.240 34.347 1.00 72.62 264 ALA A O 1
ATOM 2042 N N . VAL A 1 265 ? -20.895 -3.053 32.511 1.00 72.56 265 VAL A N 1
ATOM 2043 C CA . VAL A 1 265 ? -22.086 -3.691 33.090 1.00 72.56 265 VAL A CA 1
ATOM 2044 C C . VAL A 1 265 ? -21.861 -5.186 33.328 1.00 72.56 265 VAL A C 1
ATOM 2046 O O . VAL A 1 265 ? -22.200 -5.664 34.403 1.00 72.56 265 VAL A O 1
ATOM 2049 N N . GLU A 1 266 ? -21.238 -5.917 32.399 1.00 66.25 266 GLU A N 1
ATOM 2050 C CA . GLU A 1 266 ? -20.883 -7.335 32.609 1.00 66.25 266 GLU A CA 1
ATOM 2051 C C . GLU A 1 266 ? -20.018 -7.535 33.865 1.00 66.25 266 GLU A C 1
ATOM 2053 O O . GLU A 1 266 ? -20.223 -8.493 34.601 1.00 66.25 266 GLU A O 1
ATOM 2058 N N . HIS A 1 267 ? -19.109 -6.602 34.161 1.00 61.78 267 HIS A N 1
ATOM 2059 C CA . HIS A 1 267 ? -18.287 -6.634 35.375 1.00 61.78 267 HIS A CA 1
ATOM 2060 C C . HIS A 1 267 ? -19.017 -6.238 36.670 1.00 61.78 267 HIS A C 1
ATOM 2062 O O . HIS A 1 267 ? -18.453 -6.427 37.742 1.00 61.78 267 HIS A O 1
ATOM 2068 N N . LEU A 1 268 ? -20.225 -5.670 36.593 1.00 58.44 268 LEU A N 1
ATOM 2069 C CA . LEU A 1 268 ? -21.031 -5.274 37.758 1.00 58.44 268 LEU A CA 1
ATOM 2070 C C . LEU A 1 268 ? -22.108 -6.308 38.130 1.00 58.44 268 LEU A C 1
ATOM 2072 O O . LEU A 1 268 ? -22.700 -6.199 39.199 1.00 58.44 268 LEU A O 1
ATOM 2076 N N . VAL A 1 269 ? -22.402 -7.261 37.239 1.00 55.22 269 VAL A N 1
ATOM 2077 C CA . VAL A 1 269 ? -23.456 -8.285 37.411 1.00 55.22 269 VAL A CA 1
ATOM 2078 C C . VAL A 1 269 ? -22.869 -9.654 37.817 1.00 55.22 269 VAL A C 1
ATOM 2080 O O . VAL A 1 269 ? -23.617 -10.604 38.042 1.00 55.22 269 VAL A O 1
ATOM 2083 N N . VAL A 1 270 ? -21.542 -9.746 37.954 1.00 47.31 270 VAL A N 1
ATOM 2084 C CA . VAL A 1 270 ? -20.795 -10.890 38.516 1.00 47.31 270 VAL A CA 1
ATOM 2085 C C . VAL A 1 270 ? -20.254 -10.500 39.884 1.00 47.31 270 VAL A C 1
ATOM 2087 O O . VAL A 1 270 ? -20.314 -11.354 40.795 1.00 47.31 270 VAL A O 1
#

Mean predicted aligned error: 7.15 Å

Nearest PDB structures (foldseek):
  7jk6-assembly1_C  TM=2.607E-01  e=1.508E+00  Drosophila melanogaster
  3jse-assembly1_O  TM=2.658E-01  e=7.058E+00  Trypanosoma 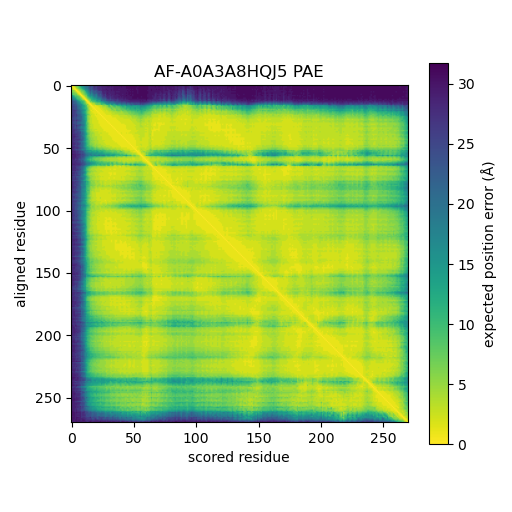brucei